Protein 9J7J (pdb70)

InterPro domains:
  IPR001611 Leucine-rich repeat [PF13516] (190-212)
  IPR001611 Leucine-rich repeat [PF13516] (214-236)
  IPR001611 Leucine-rich repeat [PF13516] (237-260)
  IPR001611 Leucine-rich repeat [PF13516] (262-284)
  IPR001611 Leucine-rich repeat [PF13516] (286-307)
  IPR001611 Leucine-rich repeat [PF13516] (404-426)
  IPR001611 Leucine-rich repeat [PF13516] (428-450)
  IPR001611 Leucine-rich repeat [PF13855] (336-393)
  IPR001611 Leucine-rich repeat [PS51450] (360-381)
  IPR006553 Leucine-rich repeat, cysteine-containing subtype [SM00367] (141-167)
  IPR006553 Leucine-rich repeat, cysteine-containing subtype [SM00367] (190-214)
  IPR006553 Leucine-rich repeat, cysteine-containing subtype [SM00367] (215-238)
  IPR006553 Leucine-rich repeat, cysteine-containing subtype [SM00367] (239-262)
  IPR006553 Leucine-rich repeat, cysteine-containing subtype [SM00367] (263-286)
  IPR006553 Leucine-rich repeat, cysteine-containing subtype [SM00367] (380-404)
  IPR006553 Leucine-rich repeat, cysteine-containing subtype [SM00367] (428-452)
  IPR032675 Leucine-rich repeat domain superfamily [G3DSA:3.80.10.10] (73-376)
  IPR032675 Leucine-rich repeat domain superfamily [G3DSA:3.80.10.10] (377-459)
  IPR052394 Leucine-rich repeat-containing protein [PTHR24114] (28-371)

Foldseek 3Di:
DEEEDADAPAADAADACVVPVQYAYYHYAYAYEQVSCLRPRLNYQEYACQRYAHPYELSNLQSCLPHLHQYEYQADHLYELSNLLSNLVRQNHQEYEHEPNQHELSSLLNVLPRARHQEYEHEQNQYEQNSLLSNLNRQHHQYYEHEPHQHELNSLLSVLPRARHQYYEYENNQYEQNSLLSNLPHQSHQEYEHENHLHDLNSLLSNLPRQRYAEYHHEHNQDALSSLLSNLNRQRYAYYEYHQHQPEQNSQQSVLARLRYAAYEHENNQYEAHDARDAVGRHAHYEHANHAYELVNLLSVLPHPRHAAYEHENYEYEQSSLLSNLPRLRHAHYEHHHYHY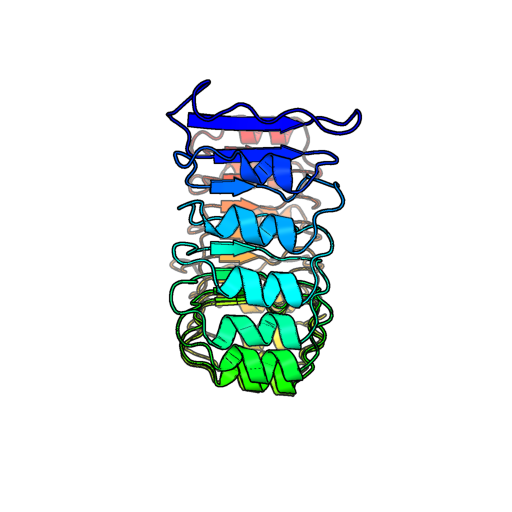DPNSVVSNVPRPSYNYYHD

Structure (mmCIF, N/CA/C/O backbone):
data_9J7J
#
_entry.id   9J7J
#
_cell.length_a   188.846
_cell.length_b   188.846
_cell.length_c   108.239
_cell.angle_alpha   90.00
_cell.angle_beta   90.00
_cell.angle_gamma   120.00
#
_symmetry.space_group_name_H-M   'P 65 2 2'
#
loop_
_atom_site.group_PDB
_atom_site.id
_atom_site.type_symbol
_atom_site.label_atom_id
_atom_site.label_alt_id
_atom_site.label_comp_id
_atom_site.label_asym_id
_atom_site.label_entity_id
_atom_site.label_seq_id
_atom_site.pdbx_PDB_ins_code
_atom_site.Cartn_x
_atom_site.Cartn_y
_atom_site.Cartn_z
_atom_site.occupancy
_atom_site.B_iso_or_equiv
_atom_site.auth_seq_id
_atom_site.auth_comp_id
_atom_site.auth_asym_id
_atom_site.auth_atom_id
_atom_site.pdbx_PDB_model_num
ATOM 1 N N . GLN A 1 1 ? 85.634 -0.597 -26.388 1.00 178.68 101 GLN A N 1
ATOM 2 C CA . GLN A 1 1 ? 84.892 -1.298 -25.346 1.00 177.27 101 GLN A CA 1
ATOM 3 C C . GLN A 1 1 ? 85.674 -2.449 -24.703 1.00 175.64 101 GLN A C 1
ATOM 4 O O . GLN A 1 1 ? 85.105 -3.189 -23.894 1.00 175.95 101 GLN A O 1
ATOM 10 N N . GLN A 1 2 ? 86.963 -2.587 -25.043 1.00 177.58 102 GLN A N 1
ATOM 11 C CA . GLN A 1 2 ? 87.767 -3.736 -24.622 1.00 173.48 102 GLN A CA 1
ATOM 12 C C . GLN A 1 2 ? 89.189 -3.650 -25.174 1.00 170.27 102 GLN A C 1
ATOM 13 O O . GLN A 1 2 ? 89.394 -3.323 -26.349 1.00 167.43 102 GLN A O 1
ATOM 19 N N . LEU A 1 3 ? 90.190 -3.939 -24.348 1.00 166.63 103 LEU A N 1
ATOM 20 C CA . LEU A 1 3 ? 91.555 -3.757 -24.805 1.00 164.23 103 LEU A CA 1
ATOM 21 C C . LEU A 1 3 ? 92.463 -4.857 -24.284 1.00 162.91 103 LEU A C 1
ATOM 22 O O . LEU A 1 3 ? 92.181 -5.519 -23.278 1.00 160.91 103 LEU A O 1
ATOM 27 N N . THR A 1 4 ? 93.570 -5.027 -25.001 1.00 163.09 104 THR A N 1
ATOM 28 C CA . THR A 1 4 ? 94.646 -5.925 -24.618 1.00 164.44 104 THR A CA 1
ATOM 29 C C . THR A 1 4 ? 95.957 -5.221 -24.955 1.00 162.19 104 THR A C 1
ATOM 30 O O . THR A 1 4 ? 96.273 -5.002 -26.133 1.00 161.54 104 THR A O 1
ATOM 34 N N . ILE A 1 5 ? 96.705 -4.853 -23.919 1.00 158.09 105 ILE A N 1
ATOM 35 C CA . ILE A 1 5 ? 98.032 -4.256 -24.040 1.00 161.30 105 ILE A CA 1
ATOM 36 C C . ILE A 1 5 ? 99.059 -5.278 -23.569 1.00 164.25 105 ILE A C 1
ATOM 37 O O . ILE A 1 5 ? 98.849 -5.945 -22.550 1.00 161.91 105 ILE A O 1
ATOM 42 N N . THR A 1 6 ? 100.176 -5.394 -24.300 1.00 167.46 106 THR A N 1
ATOM 43 C CA . THR A 1 6 ? 101.143 -6.485 -24.116 1.00 167.11 106 THR A CA 1
ATOM 44 C C . THR A 1 6 ? 102.584 -5.969 -24.235 1.00 167.82 106 THR A C 1
ATOM 45 O O . THR A 1 6 ? 103.384 -6.435 -25.040 1.00 168.10 106 THR A O 1
ATOM 49 N N . ASN A 1 7 ? 102.946 -4.994 -23.405 1.00 174.68 107 ASN A N 1
ATOM 50 C CA . ASN A 1 7 ? 104.277 -4.392 -23.471 1.00 179.03 107 ASN A CA 1
ATOM 51 C C . ASN A 1 7 ? 105.297 -5.271 -22.752 1.00 178.59 107 ASN A C 1
ATOM 52 O O . ASN A 1 7 ? 105.049 -5.726 -21.630 1.00 171.74 107 ASN A O 1
ATOM 57 N N . ARG A 1 8 ? 106.436 -5.528 -23.411 1.00 182.32 108 ARG A N 1
ATOM 58 C CA . ARG A 1 8 ? 107.520 -6.328 -22.842 1.00 181.70 108 ARG A CA 1
ATOM 59 C C . ARG A 1 8 ? 108.830 -5.565 -22.690 1.00 182.99 108 ARG A C 1
ATOM 60 O O . ARG A 1 8 ? 109.792 -6.121 -22.146 1.00 181.97 108 ARG A O 1
ATOM 68 N N . LYS A 1 9 ? 108.902 -4.318 -23.155 1.00 183.82 109 LYS A N 1
ATOM 69 C CA . LYS A 1 9 ? 110.124 -3.518 -23.075 1.00 182.68 109 LYS A CA 1
ATOM 70 C C . LYS A 1 9 ? 109.980 -2.517 -21.926 1.00 183.00 109 LYS A C 1
ATOM 7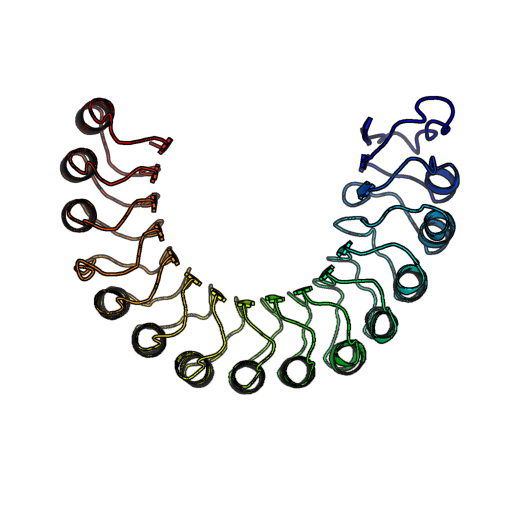1 O O . LYS A 1 9 ? 109.679 -1.339 -22.124 1.00 183.61 109 LYS A O 1
ATOM 77 N N . GLY A 1 10 ? 110.204 -3.001 -20.702 1.00 179.80 110 GLY A N 1
ATOM 78 C CA . GLY A 1 10 ? 110.162 -2.141 -19.529 1.00 178.79 110 GLY A CA 1
ATOM 79 C C . GLY A 1 10 ? 108.790 -1.955 -18.903 1.00 178.68 110 GLY A C 1
ATOM 80 O O . GLY A 1 10 ? 108.371 -2.772 -18.078 1.00 173.83 110 GLY A O 1
ATOM 81 N N . SER A 1 11 ? 108.093 -0.872 -19.262 1.00 180.94 111 SER A N 1
ATOM 82 C CA . SER A 1 11 ? 106.709 -0.652 -18.845 1.00 176.14 111 SER A CA 1
ATOM 83 C C . SER A 1 11 ? 106.039 0.429 -19.688 1.00 176.28 111 SER A C 1
ATOM 84 O O . SER A 1 11 ? 106.462 1.591 -19.671 1.00 178.71 111 SER A O 1
ATOM 87 N N . GLY A 1 12 ? 104.974 0.064 -20.397 1.00 174.29 112 GLY A N 1
ATOM 88 C CA . GLY A 1 12 ? 104.313 0.979 -21.310 1.00 175.08 112 GLY A CA 1
ATOM 89 C C . GLY A 1 12 ? 103.301 1.871 -20.619 1.00 173.51 112 GLY A C 1
ATOM 90 O O . GLY A 1 12 ? 102.448 1.394 -19.867 1.00 170.73 112 GLY A O 1
ATOM 91 N N . GLY A 1 13 ? 103.386 3.170 -20.902 1.00 178.75 113 GLY A N 1
ATOM 92 C CA . GLY A 1 13 ? 102.462 4.142 -20.354 1.00 178.22 113 GLY A CA 1
ATOM 93 C C . GLY A 1 13 ? 101.027 3.780 -20.652 1.00 179.10 113 GLY A C 1
ATOM 94 O O . GLY A 1 13 ? 100.655 3.563 -21.809 1.00 177.38 113 GLY A O 1
ATOM 95 N N . ILE A 1 14 ? 100.217 3.698 -19.610 1.00 182.77 114 ILE A N 1
ATOM 96 C CA . ILE A 1 14 ? 98.806 3.334 -19.781 1.00 185.38 114 ILE A CA 1
ATOM 97 C C . ILE A 1 14 ? 98.087 4.451 -20.532 1.00 187.80 114 ILE A C 1
ATOM 98 O O . ILE A 1 14 ? 98.439 5.631 -20.362 1.00 184.65 114 ILE A O 1
ATOM 103 N N . PRO A 1 15 ? 97.130 4.139 -21.407 1.00 189.38 115 PRO A N 1
ATOM 104 C CA . PRO A 1 15 ? 96.325 5.202 -22.031 1.00 191.72 115 PRO A CA 1
ATOM 105 C C . PRO A 1 15 ? 95.346 5.818 -21.039 1.00 194.70 115 PRO A C 1
ATOM 106 O O . PRO A 1 15 ? 94.533 5.118 -20.430 1.00 193.49 115 PRO A O 1
ATOM 110 N N . SER A 1 16 ? 95.416 7.147 -20.898 1.00 194.57 116 SER A N 1
ATOM 111 C CA . SER A 1 16 ? 94.516 7.867 -20.010 1.00 193.18 116 SER A CA 1
ATOM 112 C C . SER A 1 16 ? 93.061 7.628 -20.415 1.00 197.73 116 SER A C 1
ATOM 113 O O . SER A 1 16 ? 92.777 7.243 -21.552 1.00 199.11 116 SER A O 1
ATOM 116 N N . PRO A 1 17 ? 92.119 7.832 -19.489 1.00 193.63 117 PRO A N 1
ATOM 117 C CA . PRO A 1 17 ? 90.695 7.665 -19.839 1.00 192.31 117 PRO A CA 1
ATOM 118 C C . PRO A 1 17 ? 90.259 8.551 -20.987 1.00 197.36 117 PRO A C 1
ATOM 119 O O . PRO A 1 17 ? 89.192 8.315 -21.569 1.00 197.09 117 PRO A O 1
ATOM 123 N N . ASP A 1 18 ? 91.060 9.570 -21.319 1.00 204.15 118 ASP A N 1
ATOM 124 C CA . ASP A 1 18 ? 90.764 10.464 -22.433 1.00 210.46 118 ASP A CA 1
ATOM 125 C C . ASP A 1 18 ? 90.835 9.735 -23.769 1.00 210.33 118 ASP A C 1
ATOM 126 O O . ASP A 1 18 ? 90.090 10.069 -24.698 1.00 210.06 118 ASP A O 1
ATOM 131 N N . ASP A 1 19 ? 91.731 8.751 -23.886 1.00 209.05 119 ASP A N 1
ATOM 132 C CA . ASP A 1 19 ? 91.901 8.039 -25.150 1.00 209.94 119 ASP A CA 1
ATOM 133 C C . ASP A 1 19 ? 90.621 7.311 -25.544 1.00 205.03 119 ASP A C 1
ATOM 134 O O . ASP A 1 19 ? 90.130 7.453 -26.670 1.00 204.18 119 ASP A O 1
ATOM 139 N N . TYR A 1 20 ? 90.065 6.529 -24.628 1.00 202.69 120 TYR A N 1
ATOM 140 C CA . TYR A 1 20 ? 88.773 5.901 -24.856 1.00 199.32 120 TYR A CA 1
ATOM 141 C C . TYR A 1 20 ? 88.020 5.852 -23.533 1.00 198.80 120 TYR A C 1
ATOM 142 O O . TYR A 1 20 ? 88.451 5.174 -22.588 1.00 195.20 120 TYR A O 1
ATOM 151 N N . PRO A 1 21 ? 86.916 6.581 -23.416 1.00 197.34 121 PRO A N 1
ATOM 152 C CA . PRO A 1 21 ? 86.075 6.492 -22.216 1.00 195.15 121 PRO A CA 1
ATOM 153 C C . PRO A 1 21 ? 85.036 5.383 -22.263 1.00 193.24 121 PRO A C 1
ATOM 154 O O . PRO A 1 21 ? 84.261 5.254 -21.312 1.00 192.38 121 PRO A O 1
ATOM 158 N N . ALA A 1 22 ? 84.996 4.601 -23.341 1.00 191.74 122 ALA A N 1
ATOM 159 C CA . ALA A 1 22 ? 84.065 3.483 -23.496 1.00 189.48 122 ALA A CA 1
ATOM 160 C C . ALA A 1 22 ? 84.865 2.182 -23.441 1.00 187.22 122 ALA A C 1
ATOM 161 O O . ALA A 1 22 ? 85.407 1.732 -24.456 1.00 186.51 122 ALA A O 1
ATOM 163 N N . LEU A 1 23 ? 84.934 1.580 -22.253 1.00 183.60 123 LEU A N 1
ATOM 164 C CA . LEU A 1 23 ? 85.730 0.383 -22.020 1.00 178.44 123 LEU A CA 1
ATOM 165 C C . LEU A 1 23 ?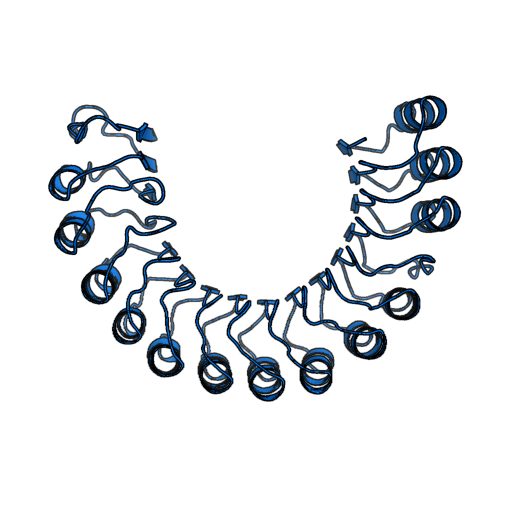 85.022 -0.530 -21.034 1.00 180.08 123 LEU A C 1
ATOM 166 O O . LEU A 1 23 ? 84.605 -0.089 -19.960 1.00 181.85 123 LEU A O 1
ATOM 171 N N . ARG A 1 24 ? 84.921 -1.810 -21.393 1.00 179.17 124 ARG A N 1
ATOM 172 C CA . ARG A 1 24 ? 84.463 -2.848 -20.478 1.00 174.12 124 ARG A CA 1
ATOM 173 C C . ARG A 1 24 ? 85.579 -3.778 -20.007 1.00 174.68 124 ARG A C 1
ATOM 174 O O . ARG A 1 24 ? 85.583 -4.160 -18.836 1.00 175.79 124 ARG A O 1
ATOM 182 N N . LYS A 1 25 ? 86.532 -4.144 -20.873 1.00 173.88 125 LYS A N 1
ATOM 183 C CA . LYS A 1 25 ? 87.586 -5.092 -20.525 1.00 169.34 125 LYS A CA 1
ATOM 184 C C . LYS A 1 25 ? 88.954 -4.494 -20.819 1.00 164.44 125 LYS A C 1
ATOM 185 O O . LYS A 1 25 ? 89.157 -3.870 -21.863 1.00 164.58 125 LYS A O 1
ATOM 191 N N . LEU A 1 26 ? 89.895 -4.693 -19.899 1.00 161.33 126 LEU A N 1
ATOM 192 C CA . LEU A 1 26 ? 91.301 -4.414 -20.165 1.00 162.63 126 LEU A CA 1
ATOM 193 C C . LEU A 1 26 ? 92.133 -5.640 -19.831 1.00 164.25 126 LEU A C 1
ATOM 194 O O . LEU A 1 26 ? 92.116 -6.111 -18.689 1.00 161.56 126 LEU A O 1
ATOM 199 N N . THR A 1 27 ? 92.876 -6.136 -20.815 1.00 163.33 127 THR A N 1
ATOM 200 C CA . THR A 1 27 ? 93.836 -7.206 -20.606 1.00 158.97 127 THR A CA 1
ATOM 201 C C . THR A 1 27 ? 95.240 -6.617 -20.630 1.00 157.63 127 THR A C 1
ATOM 202 O O . THR A 1 27 ? 95.587 -5.865 -21.548 1.00 158.35 127 THR A O 1
ATOM 206 N N . LEU A 1 28 ? 96.041 -6.950 -19.624 1.00 151.68 128 LEU A N 1
ATOM 207 C CA . LEU A 1 28 ? 97.398 -6.438 -19.527 1.00 153.38 128 LEU A CA 1
ATOM 208 C C . LEU A 1 28 ? 98.400 -7.579 -19.414 1.00 157.57 128 LEU A C 1
ATOM 209 O O . LEU A 1 28 ? 98.217 -8.499 -18.606 1.00 152.75 128 LEU A O 1
ATOM 214 N N . VAL A 1 29 ? 99.468 -7.493 -20.216 1.00 161.29 129 VAL A N 1
ATOM 215 C CA . VAL A 1 29 ? 100.443 -8.562 -20.411 1.00 157.69 129 VAL A CA 1
ATOM 216 C C . VAL A 1 29 ? 101.847 -7.973 -20.402 1.00 157.24 129 VAL A C 1
ATOM 217 O O . VAL A 1 29 ? 102.087 -6.909 -20.980 1.00 159.34 129 VAL A O 1
ATOM 221 N N . GLY A 1 30 ? 102.787 -8.688 -19.790 1.00 155.08 130 GLY A N 1
ATOM 222 C CA . GLY A 1 30 ? 104.154 -8.229 -19.711 1.00 160.14 130 GLY A CA 1
ATOM 223 C C . GLY A 1 30 ? 104.423 -7.523 -18.399 1.00 164.95 130 GLY A C 1
ATOM 224 O O . GLY A 1 30 ? 103.537 -7.410 -17.548 1.00 165.90 130 GLY A O 1
ATOM 225 N N . PRO A 1 31 ? 105.652 -7.036 -18.200 1.00 167.44 131 PRO A N 1
ATOM 226 C CA . PRO A 1 31 ? 106.009 -6.423 -16.909 1.00 167.56 131 PRO A CA 1
ATOM 227 C C . PRO A 1 31 ? 105.489 -4.994 -16.795 1.00 166.28 131 PRO A C 1
ATOM 228 O O . PRO A 1 31 ? 105.632 -4.196 -17.724 1.00 166.23 131 PRO A O 1
ATOM 232 N N . PHE A 1 32 ? 104.885 -4.674 -15.647 1.00 161.54 132 PHE A N 1
ATOM 233 C CA . PHE A 1 32 ? 104.307 -3.357 -15.415 1.00 163.35 132 PHE A CA 1
ATOM 234 C C . PHE A 1 32 ? 104.474 -2.966 -13.943 1.00 162.48 132 PHE A C 1
ATOM 235 O O . PHE A 1 32 ? 104.870 -3.779 -13.098 1.00 158.46 132 PHE A O 1
ATOM 243 N N . THR A 1 33 ? 104.180 -1.692 -13.652 1.00 162.02 133 THR A N 1
ATOM 244 C CA . THR A 1 33 ? 104.303 -1.071 -12.335 1.00 160.36 133 THR A CA 1
ATOM 245 C C . THR A 1 33 ? 102.935 -0.620 -11.819 1.00 160.80 133 THR A C 1
ATOM 246 O O . THR A 1 33 ? 101.949 -0.556 -12.556 1.00 159.65 133 THR A O 1
ATOM 250 N N . ASP A 1 34 ? 102.894 -0.257 -10.533 1.00 158.61 134 ASP A N 1
ATOM 251 C CA . ASP A 1 34 ? 101.608 -0.043 -9.873 1.00 153.80 134 ASP A CA 1
ATOM 252 C C . ASP A 1 34 ? 100.950 1.264 -10.317 1.00 158.74 134 ASP A C 1
ATOM 253 O O . ASP A 1 34 ? 99.724 1.323 -10.495 1.00 161.77 134 ASP A O 1
ATOM 258 N N . ALA A 1 35 ? 101.734 2.325 -10.513 1.00 162.74 135 ALA A N 1
ATOM 259 C CA . ALA A 1 35 ? 101.143 3.577 -10.986 1.00 166.86 135 ALA A CA 1
ATOM 260 C C . ALA A 1 35 ? 100.442 3.400 -12.334 1.00 168.75 135 ALA A C 1
ATOM 261 O O . ALA A 1 35 ? 99.457 4.106 -12.630 1.00 172.45 135 ALA A O 1
ATOM 263 N N . ASP A 1 36 ? 100.921 2.453 -13.152 1.00 165.97 136 ASP A N 1
ATOM 264 C CA . ASP A 1 36 ? 100.310 2.200 -14.455 1.00 169.36 136 ASP A CA 1
ATOM 265 C C . ASP A 1 36 ? 98.807 1.990 -14.326 1.00 170.49 136 ASP A C 1
ATOM 266 O O . ASP A 1 36 ? 98.013 2.593 -15.059 1.00 174.18 136 ASP A O 1
ATOM 271 N N . LEU A 1 37 ? 98.399 1.131 -13.391 1.00 166.51 137 LEU A N 1
ATOM 272 C CA . LEU A 1 37 ? 96.983 0.905 -13.139 1.00 164.54 137 LEU A CA 1
ATOM 273 C C . LEU A 1 37 ? 96.384 1.978 -12.244 1.00 166.31 137 LEU A C 1
ATOM 274 O O . LEU A 1 37 ? 95.155 2.091 -12.174 1.00 165.30 137 LEU A O 1
ATOM 279 N N . GLN A 1 38 ? 97.214 2.764 -11.551 1.00 169.04 138 GLN A N 1
ATOM 280 C CA . GLN A 1 38 ? 96.667 3.967 -10.929 1.00 169.02 138 GLN A CA 1
ATOM 281 C C . GLN A 1 38 ? 95.956 4.839 -11.961 1.00 170.00 138 GLN A C 1
ATOM 282 O O . GLN A 1 38 ? 94.881 5.385 -11.687 1.00 173.32 138 GLN A O 1
ATOM 288 N N . ARG A 1 39 ? 96.526 4.972 -13.162 1.00 168.41 139 ARG A N 1
ATOM 289 C CA . ARG A 1 39 ? 95.862 5.818 -14.160 1.00 171.89 139 ARG A CA 1
ATOM 290 C C . ARG A 1 39 ? 94.684 5.123 -14.873 1.00 170.00 139 ARG A C 1
ATOM 291 O O . ARG A 1 39 ? 94.367 5.491 -16.015 1.00 171.62 139 ARG A O 1
ATOM 299 N N . LEU A 1 40 ? 94.018 4.164 -14.247 1.00 164.42 140 LEU A N 1
ATOM 300 C CA . LEU A 1 40 ? 93.055 3.343 -14.978 1.00 163.81 140 LEU A CA 1
ATOM 301 C C . LEU A 1 40 ? 91.763 4.115 -15.226 1.00 166.14 140 LEU A C 1
ATOM 302 O O . LEU A 1 40 ? 91.252 4.763 -14.305 1.00 164.49 140 LEU A O 1
ATOM 307 N N . PRO A 1 41 ? 91.193 4.047 -16.431 1.00 168.01 141 PRO A N 1
ATOM 308 C CA . PRO A 1 41 ? 89.909 4.706 -16.672 1.00 170.47 141 PRO A CA 1
ATOM 309 C C . PRO A 1 41 ? 88.822 4.079 -15.823 1.00 170.46 141 PRO A C 1
ATOM 310 O O . PRO A 1 41 ? 88.681 2.850 -15.782 1.00 171.38 141 PRO A O 1
ATOM 314 N N . PRO A 1 42 ? 88.051 4.901 -15.107 1.00 171.90 142 PRO A N 1
ATOM 315 C CA . PRO A 1 42 ? 86.897 4.369 -14.366 1.00 169.78 142 PRO A CA 1
ATOM 316 C C . PRO A 1 42 ? 85.851 3.734 -15.268 1.00 170.42 142 PRO A C 1
ATOM 317 O O . PRO A 1 42 ? 84.965 3.033 -14.763 1.00 168.09 142 PRO A O 1
ATOM 321 N N . SER A 1 43 ? 85.923 3.965 -16.581 1.00 172.82 143 SER A N 1
ATOM 322 C CA . SER A 1 43 ? 85.052 3.263 -17.515 1.00 173.60 143 SER A CA 1
ATOM 323 C C . SER A 1 43 ? 85.159 1.751 -17.361 1.00 171.78 143 SER A C 1
ATOM 324 O O . SER A 1 43 ? 84.157 1.044 -17.507 1.00 168.78 143 SER A O 1
ATOM 327 N N . LEU A 1 44 ? 86.358 1.250 -17.053 1.00 174.42 144 LEU A N 1
ATOM 328 C CA . LEU A 1 44 ? 86.623 -0.183 -16.976 1.00 169.99 144 LEU A CA 1
ATOM 329 C C . LEU A 1 44 ? 85.727 -0.893 -15.973 1.00 169.77 144 LEU A C 1
ATOM 330 O O . LEU A 1 44 ? 85.684 -0.538 -14.790 1.00 164.70 144 LEU A O 1
ATOM 335 N N . ARG A 1 45 ? 85.067 -1.952 -16.448 1.00 172.12 145 ARG A N 1
ATOM 336 C CA . ARG A 1 45 ? 84.281 -2.849 -15.614 1.00 167.20 145 ARG A CA 1
ATOM 337 C C . ARG A 1 45 ? 84.924 -4.227 -15.436 1.00 165.89 145 ARG A C 1
ATOM 338 O O . ARG A 1 45 ? 84.433 -5.015 -14.620 1.00 161.19 145 ARG A O 1
ATOM 346 N N . GLU A 1 46 ? 86.015 -4.528 -16.152 1.00 169.12 146 GLU A N 1
ATOM 347 C CA . GLU A 1 46 ? 86.776 -5.764 -15.989 1.00 162.33 146 GLU A CA 1
ATOM 348 C C . GLU A 1 46 ? 88.267 -5.459 -16.111 1.00 159.31 146 GLU A C 1
ATOM 349 O O . GLU A 1 46 ? 88.668 -4.457 -16.711 1.00 160.91 146 GLU A O 1
ATOM 355 N N . LEU A 1 47 ? 89.094 -6.350 -15.560 1.00 156.03 147 LEU A N 1
ATOM 356 C CA . LEU A 1 47 ? 90.542 -6.135 -15.577 1.00 156.59 147 LEU A CA 1
ATOM 357 C C . LEU A 1 47 ? 91.287 -7.464 -15.485 1.00 158.42 147 LEU A C 1
ATOM 358 O O . LEU A 1 47 ? 91.272 -8.098 -14.425 1.00 155.16 147 LEU A O 1
ATOM 363 N N . ASP A 1 48 ? 91.979 -7.860 -16.572 1.00 159.45 148 ASP A N 1
ATOM 364 C CA . ASP A 1 48 ? 92.778 -9.091 -16.611 1.00 155.50 148 ASP A CA 1
ATOM 365 C C . ASP A 1 48 ? 94.250 -8.745 -16.432 1.00 150.77 148 ASP A C 1
ATOM 366 O O . ASP A 1 48 ? 94.892 -8.220 -17.348 1.00 154.85 148 ASP A O 1
ATOM 371 N N . LEU A 1 49 ? 94.788 -9.080 -15.265 1.00 141.01 149 LEU A N 1
ATOM 372 C CA . LEU A 1 49 ? 96.205 -8.938 -14.980 1.00 145.13 149 LEU A CA 1
ATOM 373 C C . LEU A 1 49 ? 96.872 -10.294 -14.798 1.00 147.51 149 LEU A C 1
ATOM 374 O O . LEU A 1 49 ? 97.917 -10.395 -14.145 1.00 145.52 149 LEU A O 1
ATOM 379 N N . SER A 1 50 ? 96.259 -11.343 -15.349 1.00 149.21 150 SER A N 1
ATOM 380 C CA . SER A 1 50 ? 96.849 -12.676 -15.324 1.00 147.22 150 SER A CA 1
ATOM 381 C C . SER A 1 50 ? 98.195 -12.677 -16.018 1.00 149.36 150 SER A C 1
ATOM 382 O O . SER A 1 50 ? 99.223 -13.052 -15.437 1.00 147.51 150 SER A O 1
ATOM 385 N N . LEU A 1 51 ? 98.194 -12.245 -17.274 1.00 149.03 151 LEU A N 1
ATOM 386 C CA . LEU A 1 51 ? 99.342 -12.341 -18.152 1.00 151.12 151 LEU A CA 1
ATOM 387 C C . LEU A 1 51 ? 100.408 -11.299 -17.856 1.00 154.44 151 LEU A C 1
ATOM 388 O O . LEU A 1 51 ? 101.512 -11.400 -18.403 1.00 159.54 151 LEU A O 1
ATOM 393 N N . CYS A 1 52 ? 100.122 -10.312 -17.012 1.00 154.22 152 CYS A N 1
ATOM 394 C CA . CYS A 1 52 ? 101.174 -9.396 -16.598 1.00 156.68 152 CYS A CA 1
ATOM 395 C C . CYS A 1 52 ? 102.169 -10.100 -15.682 1.00 157.68 152 CYS A C 1
ATOM 396 O O . CYS A 1 52 ? 101.797 -10.935 -14.851 1.00 153.56 152 CYS A O 1
ATOM 399 N N . GLU A 1 53 ? 103.444 -9.738 -15.832 1.00 160.11 153 GLU A N 1
ATOM 400 C CA . GLU A 1 53 ? 104.539 -10.334 -15.086 1.00 160.04 153 GLU A CA 1
ATOM 401 C C . GLU A 1 53 ? 105.305 -9.315 -14.257 1.00 161.80 153 GLU A C 1
ATOM 402 O O . GLU A 1 53 ? 106.278 -9.685 -13.587 1.00 162.31 153 GLU A O 1
ATOM 408 N N . GLY A 1 54 ? 104.893 -8.042 -14.280 1.00 162.70 154 GLY A N 1
ATOM 409 C CA . GLY A 1 54 ? 105.593 -7.006 -13.575 1.00 160.51 154 GLY A CA 1
ATOM 410 C C . GLY A 1 54 ? 105.630 -7.263 -12.091 1.00 163.57 154 GLY A C 1
ATOM 411 O O . GLY A 1 54 ? 104.959 -8.166 -11.575 1.00 167.42 154 GLY A O 1
ATOM 412 N N . PRO A 1 55 ? 106.426 -6.474 -11.383 1.00 163.42 155 PRO A N 1
ATOM 413 C CA . PRO A 1 55 ? 106.543 -6.658 -9.920 1.00 161.31 155 PRO A CA 1
ATOM 414 C C . PRO A 1 55 ? 105.464 -5.884 -9.168 1.00 157.44 155 PRO A C 1
ATOM 415 O O . PRO A 1 55 ? 105.723 -4.909 -8.452 1.00 159.32 155 PRO A O 1
ATOM 419 N N . ILE A 1 56 ? 104.212 -6.319 -9.339 1.00 153.60 156 ILE A N 1
ATOM 420 C CA . ILE A 1 56 ? 103.088 -5.632 -8.720 1.00 148.42 156 ILE A CA 1
ATOM 421 C C . ILE A 1 56 ? 103.044 -5.970 -7.239 1.00 149.27 156 ILE A C 1
ATOM 422 O O . ILE A 1 56 ? 103.100 -7.145 -6.850 1.00 142.12 156 ILE A O 1
ATOM 427 N N . THR A 1 57 ? 102.971 -4.931 -6.408 1.00 152.38 157 THR A N 1
ATOM 428 C CA . THR A 1 57 ? 102.918 -5.031 -4.964 1.00 146.75 157 THR A CA 1
ATOM 429 C C . THR A 1 57 ? 101.564 -4.536 -4.478 1.00 142.49 157 THR A C 1
ATOM 430 O O . THR A 1 57 ? 100.690 -4.156 -5.269 1.00 137.24 157 THR A O 1
ATOM 434 N N . ALA A 1 58 ? 101.407 -4.517 -3.156 1.00 145.01 158 ALA A N 1
ATOM 435 C CA . ALA A 1 58 ? 100.149 -4.099 -2.556 1.00 144.58 158 ALA A CA 1
ATOM 436 C C . ALA A 1 58 ? 99.697 -2.737 -3.067 1.00 144.51 158 ALA A C 1
ATOM 437 O O . ALA A 1 58 ? 98.492 -2.460 -3.119 1.00 141.59 158 ALA A O 1
ATOM 439 N N . VAL A 1 59 ? 100.645 -1.883 -3.461 1.00 147.46 159 VAL A N 1
ATOM 440 C CA . VAL A 1 59 ? 100.303 -0.543 -3.932 1.00 146.44 159 VAL A CA 1
ATOM 441 C C . VAL A 1 59 ? 99.439 -0.617 -5.185 1.00 147.13 159 VAL A C 1
ATOM 442 O O . VAL A 1 59 ? 98.531 0.205 -5.384 1.00 147.81 159 VAL A O 1
ATOM 446 N N . GLY A 1 60 ? 99.705 -1.595 -6.051 1.00 146.44 160 GLY A N 1
ATOM 447 C CA . GLY A 1 60 ? 98.885 -1.769 -7.231 1.00 147.70 160 GLY A CA 1
ATOM 448 C C . GLY A 1 60 ? 97.431 -2.024 -6.878 1.00 148.15 160 GLY A C 1
ATOM 449 O O . GLY A 1 60 ? 96.528 -1.274 -7.265 1.00 147.60 160 GLY A O 1
ATOM 450 N N . ILE A 1 61 ? 97.208 -3.105 -6.136 1.00 145.97 161 ILE A N 1
ATOM 451 C CA . ILE A 1 61 ? 95.877 -3.422 -5.624 1.00 146.40 161 ILE A CA 1
ATOM 452 C C . ILE A 1 61 ? 95.211 -2.177 -5.046 1.00 149.09 161 ILE A C 1
ATOM 453 O O . ILE A 1 61 ? 94.025 -1.894 -5.299 1.00 147.99 161 ILE A O 1
ATOM 458 N N . ALA A 1 62 ? 95.967 -1.435 -4.229 1.00 149.82 162 ALA A N 1
ATOM 459 C CA . ALA A 1 62 ? 95.455 -0.232 -3.586 1.00 148.72 162 ALA A CA 1
ATOM 460 C C . ALA A 1 62 ? 94.863 0.730 -4.610 1.00 153.28 162 ALA A C 1
ATOM 461 O O . ALA A 1 62 ? 93.697 1.137 -4.507 1.00 146.38 162 ALA A O 1
ATOM 463 N N . HIS A 1 63 ? 95.664 1.100 -5.617 1.00 154.19 163 HIS A N 1
ATOM 464 C CA . HIS A 1 63 ? 95.155 1.998 -6.653 1.00 154.20 163 HIS A CA 1
ATOM 465 C C . HIS A 1 63 ? 93.942 1.399 -7.358 1.00 152.54 163 HIS A C 1
ATOM 466 O O . HIS A 1 63 ? 93.032 2.132 -7.763 1.00 152.04 163 HIS A O 1
ATOM 473 N N . LEU A 1 64 ? 93.907 0.071 -7.499 1.00 152.63 164 LEU A N 1
ATOM 474 C CA . LEU A 1 64 ? 92.792 -0.566 -8.201 1.00 154.97 164 LEU A CA 1
ATOM 475 C C . LEU A 1 64 ? 91.476 -0.391 -7.464 1.00 147.32 164 LEU A C 1
ATOM 476 O O . LEU A 1 64 ? 90.413 -0.335 -8.100 1.00 142.55 164 LEU A O 1
ATOM 481 N N . LEU A 1 65 ? 91.530 -0.340 -6.133 1.00 148.49 165 LEU A N 1
ATOM 482 C CA . LEU A 1 65 ? 90.310 -0.188 -5.340 1.00 144.95 165 LEU A CA 1
ATOM 483 C C . LEU A 1 65 ? 89.390 0.882 -5.920 1.00 142.70 165 LEU A C 1
ATOM 484 O O . LEU A 1 65 ? 88.166 0.718 -5.935 1.00 139.31 165 LEU A O 1
ATOM 489 N N . ALA A 1 66 ? 89.980 1.964 -6.431 1.00 143.86 166 ALA A N 1
ATOM 490 C CA . ALA A 1 66 ? 89.186 3.049 -6.993 1.00 139.76 166 ALA A CA 1
ATOM 491 C C . ALA A 1 66 ? 88.261 2.551 -8.094 1.00 143.27 166 ALA A C 1
ATOM 492 O O . ALA A 1 66 ? 87.120 3.012 -8.207 1.00 141.21 166 ALA A O 1
ATOM 494 N N . LEU A 1 67 ? 88.719 1.590 -8.895 1.00 146.22 167 LEU A N 1
ATOM 495 C CA . LEU A 1 67 ? 87.992 1.242 -10.106 1.00 145.55 167 LEU A CA 1
ATOM 496 C C . LEU A 1 67 ? 86.701 0.499 -9.764 1.00 141.83 167 LEU A C 1
ATOM 497 O O . LEU A 1 67 ? 86.680 -0.326 -8.845 1.00 135.86 167 LEU A O 1
ATOM 502 N N . PRO A 1 68 ? 85.606 0.784 -10.483 1.00 143.55 168 PRO A N 1
ATOM 503 C CA . PRO A 1 68 ? 84.318 0.134 -10.205 1.00 142.91 168 PRO A CA 1
ATOM 504 C C . PRO A 1 68 ? 84.138 -1.209 -10.900 1.00 148.65 168 PRO A C 1
ATOM 505 O O . PRO A 1 68 ? 83.016 -1.714 -11.020 1.00 145.03 168 PRO A O 1
ATOM 509 N N . LEU A 1 69 ? 85.237 -1.794 -11.363 1.00 153.64 169 LEU A N 1
ATOM 510 C CA . LEU A 1 69 ? 85.177 -3.081 -12.033 1.00 150.97 169 LEU A CA 1
ATOM 511 C C . LEU A 1 69 ? 84.807 -4.179 -11.045 1.00 148.60 169 LEU A C 1
ATOM 512 O O . LEU A 1 69 ? 85.109 -4.105 -9.850 1.00 145.07 169 LEU A O 1
ATOM 517 N N . ASP A 1 70 ? 84.144 -5.212 -11.562 1.00 151.43 170 ASP A N 1
ATOM 518 C CA . ASP A 1 70 ? 83.739 -6.370 -10.771 1.00 149.27 170 ASP A CA 1
ATOM 519 C C . ASP A 1 70 ? 84.428 -7.659 -11.231 1.00 150.67 170 ASP A C 1
ATOM 520 O O . ASP A 1 70 ? 83.868 -8.748 -11.093 1.00 145.37 170 ASP A O 1
ATOM 525 N N . ARG A 1 71 ? 85.641 -7.551 -11.776 1.00 154.01 171 ARG A N 1
ATOM 526 C CA . ARG A 1 71 ? 86.415 -8.696 -12.242 1.00 147.55 171 ARG A CA 1
ATOM 527 C C . ARG A 1 71 ? 87.894 -8.384 -12.055 1.00 147.27 171 ARG A C 1
ATOM 528 O O . ARG A 1 71 ? 88.326 -7.238 -12.201 1.00 150.98 171 ARG A O 1
ATOM 536 N N . LEU A 1 72 ? 88.671 -9.409 -11.728 1.00 144.47 172 LEU A N 1
ATOM 537 C CA . LEU A 1 72 ? 90.069 -9.222 -11.357 1.00 146.98 172 LEU A CA 1
ATOM 538 C C . LEU A 1 72 ? 90.968 -10.175 -12.153 1.00 152.40 172 LEU A C 1
ATOM 539 O O . LEU A 1 72 ? 90.503 -10.958 -12.994 1.00 148.54 172 LEU A O 1
ATOM 544 N N . ASP A 1 73 ? 92.280 -10.089 -11.882 1.00 151.60 173 ASP A N 1
ATOM 545 C CA . ASP A 1 73 ? 93.294 -10.854 -12.599 1.00 144.94 173 ASP A CA 1
ATOM 546 C C . ASP A 1 73 ? 92.980 -12.334 -12.515 1.00 145.44 173 ASP A C 1
ATOM 547 O O . ASP A 1 73 ? 92.293 -12.772 -11.586 1.00 144.44 173 ASP A O 1
ATOM 552 N N . VAL A 1 74 ? 93.495 -13.116 -13.459 1.00 148.75 174 VAL A N 1
ATOM 553 C CA . VAL A 1 74 ? 93.258 -14.553 -13.449 1.00 145.72 174 VAL A CA 1
ATOM 554 C C . VAL A 1 74 ? 94.411 -15.324 -12.802 1.00 144.43 174 VAL A C 1
ATOM 555 O O . VAL A 1 74 ? 94.224 -16.499 -12.440 1.00 146.54 174 VAL A O 1
ATOM 559 N N . SER A 1 75 ? 95.573 -14.692 -12.585 1.00 141.00 175 SER A N 1
ATOM 560 C CA . SER A 1 75 ? 96.698 -15.356 -11.933 1.00 139.62 175 SER A CA 1
ATOM 561 C C . SER A 1 75 ? 97.329 -14.611 -10.777 1.00 139.09 175 SER A C 1
ATOM 562 O O . SER A 1 75 ? 98.240 -15.169 -10.154 1.00 133.81 175 SER A O 1
ATOM 565 N N . GLY A 1 76 ? 96.934 -13.372 -10.503 1.00 141.14 176 GLY A N 1
ATOM 566 C CA . GLY A 1 76 ? 97.788 -12.576 -9.649 1.00 141.27 176 GLY A CA 1
ATOM 567 C C . GLY A 1 76 ? 99.221 -12.556 -10.161 1.00 144.75 176 GLY A C 1
ATOM 568 O O . GLY A 1 76 ? 99.541 -12.989 -11.274 1.00 147.72 176 GLY A O 1
ATOM 569 N N . CYS A 1 77 ? 100.093 -12.048 -9.303 1.00 137.72 177 CYS A N 1
ATOM 570 C CA . CYS A 1 77 ? 101.465 -11.744 -9.655 1.00 140.35 177 CYS A CA 1
ATOM 571 C C . CYS A 1 77 ? 102.309 -11.874 -8.386 1.00 138.79 177 CYS A C 1
ATOM 572 O O . CYS A 1 77 ? 103.006 -10.961 -7.939 1.00 144.20 177 CYS A O 1
ATOM 575 N N . GLU A 1 78 ? 102.254 -13.062 -7.781 1.00 136.54 178 GLU A N 1
ATOM 576 C CA . GLU A 1 78 ? 102.911 -13.337 -6.502 1.00 140.76 178 GLU A CA 1
ATOM 577 C C . GLU A 1 78 ? 102.459 -12.356 -5.424 1.00 140.21 178 GLU A C 1
ATOM 578 O O . GLU A 1 78 ? 103.265 -11.849 -4.641 1.00 136.81 178 GLU A O 1
ATOM 584 N N . LEU A 1 79 ? 101.156 -12.103 -5.382 1.00 137.17 179 LEU A N 1
ATOM 585 C CA . LEU A 1 79 ? 100.586 -11.273 -4.337 1.00 128.53 179 LEU A CA 1
ATOM 586 C C . LEU A 1 79 ? 100.828 -11.931 -2.985 1.00 136.71 179 LEU A C 1
ATOM 587 O O . LEU A 1 79 ? 101.038 -13.143 -2.895 1.00 136.51 179 LEU A O 1
ATOM 592 N N . ASN A 1 80 ? 100.828 -11.128 -1.924 1.00 139.03 180 ASN A N 1
ATOM 593 C CA . ASN A 1 80 ? 100.923 -11.668 -0.576 1.00 134.31 180 ASN A CA 1
ATOM 594 C C . ASN A 1 80 ? 99.656 -11.337 0.207 1.00 131.09 180 ASN A C 1
ATOM 595 O O . ASN A 1 80 ? 98.818 -10.545 -0.227 1.00 125.93 180 ASN A O 1
ATOM 600 N N . ALA A 1 81 ? 99.530 -11.953 1.390 1.00 136.82 181 ALA A N 1
ATOM 601 C CA . ALA A 1 81 ? 98.342 -11.778 2.226 1.00 132.43 181 ALA A CA 1
ATOM 602 C C . ALA A 1 81 ? 97.941 -10.314 2.360 1.00 130.94 181 ALA A C 1
ATOM 603 O O . ALA A 1 81 ? 96.761 -10.006 2.577 1.00 126.93 181 ALA A O 1
ATOM 605 N N . ASP A 1 82 ? 98.908 -9.404 2.206 1.00 135.25 182 ASP A N 1
ATOM 606 C CA . ASP A 1 82 ? 98.634 -7.969 2.239 1.00 137.99 182 ASP A CA 1
ATOM 607 C C . ASP A 1 82 ? 97.646 -7.567 1.143 1.00 134.49 182 ASP A C 1
ATOM 608 O O . ASP A 1 82 ? 96.597 -6.965 1.417 1.00 130.61 182 ASP A O 1
ATOM 613 N N . SER A 1 83 ? 97.975 -7.890 -0.112 1.00 135.75 183 SER A N 1
ATOM 614 C CA . SER A 1 83 ? 97.065 -7.633 -1.222 1.00 133.83 183 SER A CA 1
ATOM 615 C C . SER A 1 83 ? 95.786 -8.461 -1.120 1.00 130.48 183 SER A C 1
ATOM 616 O O . SER A 1 83 ? 94.767 -8.073 -1.690 1.00 123.02 183 SER A O 1
ATOM 619 N N . ALA A 1 84 ? 95.797 -9.558 -0.360 1.00 133.64 184 ALA A N 1
ATOM 620 C CA . ALA A 1 84 ? 94.571 -10.322 -0.136 1.00 131.77 184 ALA A CA 1
ATOM 621 C C . ALA A 1 84 ? 93.592 -9.549 0.738 1.00 132.43 184 ALA A C 1
ATOM 622 O O . ALA A 1 84 ? 92.418 -9.369 0.379 1.00 128.29 184 ALA A O 1
ATOM 624 N N . ARG A 1 85 ? 94.053 -9.118 1.918 1.00 134.60 185 ARG A N 1
ATOM 625 C CA . ARG A 1 85 ? 93.235 -8.256 2.764 1.00 132.98 185 ARG A CA 1
ATOM 626 C C . ARG A 1 85 ? 92.763 -7.039 1.970 1.00 131.62 185 ARG A C 1
ATOM 627 O O . ARG A 1 85 ? 91.555 -6.741 1.892 1.00 132.89 185 ARG A O 1
ATOM 635 N N . LEU A 1 86 ? 93.714 -6.370 1.308 1.00 130.08 186 LEU A N 1
ATOM 636 C CA . LEU A 1 86 ? 93.413 -5.183 0.519 1.00 128.93 186 LEU A CA 1
ATOM 637 C C . LEU A 1 86 ? 92.330 -5.453 -0.519 1.00 132.07 186 LEU A C 1
ATOM 638 O O . LEU A 1 86 ? 91.441 -4.619 -0.737 1.00 129.24 186 LEU A O 1
ATOM 643 N N . LEU A 1 87 ? 92.385 -6.627 -1.157 1.00 134.80 187 LEU A N 1
ATOM 644 C CA . LEU A 1 87 ? 91.464 -6.958 -2.237 1.00 136.43 187 LEU A CA 1
ATOM 645 C C . LEU A 1 87 ? 90.067 -7.246 -1.707 1.00 133.23 187 LEU A C 1
ATOM 646 O O . LEU A 1 87 ? 89.073 -6.802 -2.297 1.00 132.39 187 LEU A O 1
ATOM 651 N N . ALA A 1 88 ? 89.972 -8.001 -0.602 1.00 131.44 188 ALA A N 1
ATOM 652 C CA . ALA A 1 88 ? 88.690 -8.129 0.090 1.00 129.53 188 ALA A CA 1
ATOM 653 C C . ALA A 1 88 ? 88.092 -6.757 0.344 1.00 127.98 188 ALA A C 1
ATOM 654 O O . ALA A 1 88 ? 86.865 -6.609 0.410 1.00 118.33 188 ALA A O 1
ATOM 656 N N . GLY A 1 89 ? 88.955 -5.741 0.468 1.00 130.71 189 GLY A N 1
ATOM 657 C CA . GLY A 1 89 ? 88.476 -4.372 0.565 1.00 126.68 189 GLY A CA 1
ATOM 658 C C . GLY A 1 89 ? 87.647 -3.885 -0.614 1.00 128.49 189 GLY A C 1
ATOM 659 O O . GLY A 1 89 ? 86.815 -2.989 -0.451 1.00 126.58 189 GLY A O 1
ATOM 660 N N . HIS A 1 90 ? 87.853 -4.445 -1.812 1.00 134.58 190 HIS A N 1
ATOM 661 C CA . HIS A 1 90 ? 87.249 -3.836 -3.010 1.00 134.95 190 HIS A CA 1
ATOM 662 C C . HIS A 1 90 ? 85.727 -3.918 -2.954 1.00 132.27 190 HIS A C 1
ATOM 663 O O . HIS A 1 90 ? 85.177 -4.990 -2.680 1.00 133.16 190 HIS A O 1
ATOM 670 N N . PRO A 1 91 ? 85.019 -2.824 -3.249 1.00 132.50 191 PRO A N 1
ATOM 671 C CA . PRO A 1 91 ? 83.572 -2.768 -2.997 1.00 134.80 191 PRO A CA 1
ATOM 672 C C . PRO A 1 91 ? 82.686 -3.454 -4.027 1.00 140.38 191 PRO A C 1
ATOM 673 O O . PRO A 1 91 ? 81.688 -4.073 -3.645 1.00 142.36 191 PRO A O 1
ATOM 677 N N . THR A 1 92 ? 83.001 -3.334 -5.321 1.00 142.62 192 THR A N 1
ATOM 678 C CA . THR A 1 92 ? 82.106 -3.825 -6.368 1.00 142.55 192 THR A CA 1
ATOM 679 C C . THR A 1 92 ? 82.472 -5.210 -6.897 1.00 142.99 192 THR A C 1
ATOM 680 O O . THR A 1 92 ? 81.642 -5.833 -7.572 1.00 141.07 192 THR A O 1
ATOM 684 N N . LEU A 1 93 ? 83.676 -5.707 -6.597 1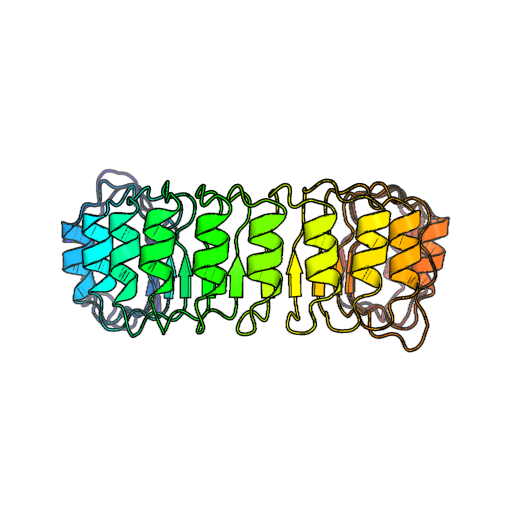.00 144.36 193 LEU A N 1
ATOM 685 C CA . LEU A 1 93 ? 84.173 -6.974 -7.128 1.00 140.81 193 LEU A CA 1
ATOM 686 C C . LEU A 1 93 ? 83.277 -8.151 -6.766 1.00 139.62 193 LEU A C 1
ATOM 687 O O . LEU A 1 93 ? 83.253 -8.598 -5.612 1.00 136.02 193 LEU A O 1
ATOM 692 N N . THR A 1 94 ? 82.552 -8.662 -7.761 1.00 139.80 194 THR A N 1
ATOM 693 C CA . THR A 1 94 ? 81.696 -9.829 -7.612 1.00 134.44 194 THR A CA 1
ATOM 694 C C . THR A 1 94 ? 82.379 -11.135 -8.016 1.00 132.71 194 THR A C 1
ATOM 695 O O . THR A 1 94 ? 81.841 -12.209 -7.717 1.00 128.79 194 THR A O 1
ATOM 699 N N . THR A 1 95 ? 83.545 -11.069 -8.671 1.00 134.24 195 THR A N 1
ATOM 700 C CA . THR A 1 95 ? 84.290 -12.248 -9.119 1.00 127.63 195 THR A CA 1
ATOM 701 C C . THR A 1 95 ? 85.775 -11.917 -9.122 1.00 125.17 195 THR A C 1
ATOM 702 O O . THR A 1 95 ? 86.216 -11.059 -9.893 1.00 132.27 195 THR A O 1
ATOM 706 N N . LEU A 1 96 ? 86.546 -12.603 -8.287 1.00 118.12 196 LEU A N 1
ATOM 707 C CA . LEU A 1 96 ? 87.972 -12.350 -8.157 1.00 121.82 196 LEU A CA 1
ATOM 708 C C . LEU A 1 96 ? 88.726 -13.667 -8.260 1.00 129.91 196 LEU A C 1
ATOM 709 O O . LEU A 1 96 ? 88.407 -14.626 -7.547 1.00 125.69 196 LEU A O 1
ATOM 714 N N . ASN A 1 97 ? 89.741 -13.701 -9.122 1.00 129.31 197 ASN A N 1
ATOM 715 C CA . ASN A 1 97 ? 90.643 -14.840 -9.226 1.00 126.03 197 ASN A CA 1
ATOM 716 C C . ASN A 1 97 ? 91.988 -14.480 -8.610 1.00 121.91 197 ASN A C 1
ATOM 717 O O . ASN A 1 97 ? 92.467 -13.354 -8.751 1.00 131.25 197 ASN A O 1
ATOM 722 N N . LEU A 1 98 ? 92.596 -15.448 -7.937 1.00 118.51 198 LEU A N 1
ATOM 723 C CA . LEU A 1 98 ? 93.831 -15.232 -7.200 1.00 119.76 198 LEU A CA 1
ATOM 724 C C . LEU A 1 98 ? 94.725 -16.466 -7.259 1.00 126.33 198 LEU A C 1
ATOM 725 O O . LEU A 1 98 ? 95.521 -16.711 -6.342 1.00 119.26 198 LEU A O 1
ATOM 730 N N . ARG A 1 99 ? 94.610 -17.240 -8.339 1.00 128.91 199 ARG A N 1
ATOM 731 C CA . ARG A 1 99 ? 95.240 -18.550 -8.416 1.00 127.39 199 ARG A CA 1
ATOM 732 C C . ARG A 1 99 ? 96.757 -18.433 -8.504 1.00 129.95 199 ARG A C 1
ATOM 733 O O . ARG A 1 99 ? 97.290 -17.558 -9.191 1.00 130.60 199 ARG A O 1
ATOM 741 N N . ARG A 1 100 ? 97.448 -19.330 -7.793 1.00 127.88 200 ARG A N 1
ATOM 742 C CA . ARG A 1 100 ? 98.910 -19.422 -7.825 1.00 133.08 200 ARG A CA 1
ATOM 743 C C . ARG A 1 100 ? 99.563 -18.128 -7.342 1.00 133.41 200 ARG A C 1
ATOM 744 O O . ARG A 1 100 ? 100.534 -17.647 -7.926 1.00 136.97 200 ARG A O 1
ATOM 752 N N . ASN A 1 101 ? 99.029 -17.545 -6.270 1.00 132.36 201 ASN A N 1
ATOM 753 C CA . ASN A 1 101 ? 99.594 -16.310 -5.744 1.00 127.90 201 ASN A CA 1
ATOM 754 C C . ASN A 1 101 ? 100.335 -16.490 -4.431 1.00 130.34 201 ASN A C 1
ATOM 755 O O . ASN A 1 101 ? 101.098 -15.600 -4.053 1.00 134.35 201 ASN A O 1
ATOM 760 N N . ALA A 1 102 ? 100.122 -17.604 -3.729 1.00 129.03 202 ALA A N 1
ATOM 761 C CA . ALA A 1 102 ? 100.825 -17.924 -2.481 1.00 128.67 202 ALA A CA 1
ATOM 762 C C . ALA A 1 102 ? 100.642 -16.850 -1.394 1.00 131.17 202 ALA A C 1
ATOM 763 O O . ALA A 1 102 ? 101.557 -16.591 -0.605 1.00 128.43 202 ALA A O 1
ATOM 765 N N . ILE A 1 103 ? 99.459 -16.224 -1.344 1.00 130.62 203 ILE A N 1
ATOM 766 C CA . ILE A 1 103 ? 99.008 -15.523 -0.143 1.00 122.58 203 ILE A CA 1
ATOM 767 C C . ILE A 1 103 ? 98.730 -16.553 0.948 1.00 118.04 203 ILE A C 1
ATOM 768 O O . ILE A 1 103 ? 98.144 -17.609 0.695 1.00 123.06 203 ILE A O 1
ATOM 773 N N . GLY A 1 104 ? 99.194 -16.291 2.157 1.00 123.72 204 GLY A N 1
ATOM 774 C CA . GLY A 1 104 ? 99.087 -17.318 3.174 1.00 127.86 204 GLY A CA 1
ATOM 775 C C . GLY A 1 104 ? 97.654 -17.643 3.559 1.00 127.22 204 GLY A C 1
ATOM 776 O O . GLY A 1 104 ? 96.694 -17.173 2.930 1.00 119.41 204 GLY A O 1
ATOM 777 N N . ASP A 1 105 ? 97.505 -18.488 4.580 1.00 126.72 205 ASP A N 1
ATOM 778 C CA . ASP A 1 105 ? 96.217 -18.640 5.253 1.00 129.16 205 ASP A CA 1
ATOM 779 C C . ASP A 1 105 ? 95.594 -17.284 5.560 1.00 130.10 205 ASP A C 1
ATOM 780 O O . ASP A 1 105 ? 94.448 -17.006 5.186 1.00 129.04 205 ASP A O 1
ATOM 785 N N . ALA A 1 106 ? 96.368 -16.429 6.237 1.00 127.73 206 ALA A N 1
ATOM 786 C CA . ALA A 1 106 ? 95.919 -15.099 6.627 1.00 127.86 206 ALA A CA 1
ATOM 787 C C . ALA A 1 106 ? 95.179 -14.402 5.500 1.00 127.96 206 ALA A C 1
ATOM 788 O O . ALA A 1 106 ? 94.031 -13.967 5.666 1.00 126.53 206 ALA A O 1
ATOM 790 N N . GLY A 1 107 ? 95.830 -14.290 4.345 1.00 123.09 207 GLY A N 1
ATOM 791 C CA . GLY A 1 107 ? 95.215 -13.712 3.171 1.00 128.81 207 GLY A CA 1
ATOM 792 C C . GLY A 1 107 ? 93.798 -14.185 2.896 1.00 131.26 207 GLY A C 1
ATOM 793 O O . GLY A 1 107 ? 92.871 -13.366 2.817 1.00 133.08 207 GLY A O 1
ATOM 794 N N . VAL A 1 108 ? 93.589 -15.502 2.783 1.00 128.95 208 VAL A N 1
ATOM 795 C CA . VAL A 1 108 ? 92.241 -15.957 2.450 1.00 125.55 208 VAL A CA 1
ATOM 796 C C . VAL A 1 108 ? 91.280 -15.652 3.588 1.00 129.79 208 VAL A C 1
ATOM 797 O O . VAL A 1 108 ? 90.099 -15.359 3.343 1.00 128.00 208 VAL A O 1
ATOM 801 N N . ALA A 1 109 ? 91.776 -15.687 4.839 1.00 135.09 209 ALA A N 1
ATOM 802 C CA . ALA A 1 109 ? 90.969 -15.326 5.999 1.00 122.68 209 ALA A CA 1
ATOM 803 C C . ALA A 1 109 ? 90.245 -14.012 5.761 1.00 120.08 209 ALA A C 1
ATOM 804 O O . ALA A 1 109 ? 89.059 -13.882 6.087 1.00 113.70 209 ALA A O 1
ATOM 806 N N . ALA A 1 110 ? 90.930 -13.049 5.127 1.00 124.65 210 ALA A N 1
ATOM 807 C CA . ALA A 1 110 ? 90.330 -11.739 4.894 1.00 125.32 210 ALA A CA 1
ATOM 808 C C . ALA A 1 110 ? 88.980 -11.849 4.196 1.00 125.64 210 ALA A C 1
ATOM 809 O O . ALA A 1 110 ? 88.010 -11.200 4.599 1.00 129.98 210 ALA A O 1
ATOM 811 N N . PHE A 1 111 ? 88.879 -12.686 3.168 1.00 130.05 211 PHE A N 1
ATOM 812 C CA . PHE A 1 111 ? 87.640 -12.699 2.395 1.00 129.33 211 PHE A CA 1
ATOM 813 C C . PHE A 1 111 ? 86.463 -13.227 3.201 1.00 127.25 211 PHE A C 1
ATOM 814 O O . PHE A 1 111 ? 85.315 -13.047 2.778 1.00 124.04 211 PHE A O 1
ATOM 822 N N . ALA A 1 112 ? 86.725 -13.852 4.355 1.00 127.09 212 ALA A N 1
ATOM 823 C CA . ALA A 1 112 ? 85.655 -14.215 5.273 1.00 125.25 212 ALA A CA 1
ATOM 824 C C . ALA A 1 112 ? 84.739 -13.031 5.549 1.00 124.81 212 ALA A C 1
ATOM 825 O O . ALA A 1 112 ? 83.548 -13.215 5.819 1.00 122.68 212 ALA A O 1
ATOM 827 N N . ARG A 1 113 ? 85.264 -11.808 5.463 1.00 127.13 213 ARG A N 1
ATOM 828 C CA . ARG A 1 113 ? 84.448 -10.638 5.746 1.00 128.44 213 ARG A CA 1
ATOM 829 C C . ARG A 1 113 ? 83.768 -10.065 4.509 1.00 128.20 213 ARG A C 1
ATOM 830 O O . ARG A 1 113 ? 82.762 -9.360 4.650 1.00 128.89 213 ARG A O 1
ATOM 838 N N . ASN A 1 114 ? 84.285 -10.347 3.312 1.00 126.12 214 ASN A N 1
ATOM 839 C CA . ASN A 1 114 ? 83.678 -9.840 2.088 1.00 125.89 214 ASN A CA 1
ATOM 840 C C . ASN A 1 114 ? 82.192 -10.173 2.061 1.00 126.52 214 ASN A C 1
ATOM 841 O O . ASN A 1 114 ? 81.769 -11.238 2.521 1.00 123.72 214 ASN A O 1
ATOM 846 N N . LYS A 1 115 ? 81.396 -9.226 1.561 1.00 128.19 215 LYS A N 1
ATOM 847 C CA . LYS A 1 115 ? 79.950 -9.380 1.461 1.00 128.99 215 LYS A CA 1
ATOM 848 C C . LYS A 1 115 ? 79.426 -9.242 0.042 1.00 128.61 215 LYS A C 1
ATOM 849 O O . LYS A 1 115 ? 78.219 -9.402 -0.172 1.00 128.51 215 LYS A O 1
ATOM 855 N N . LYS A 1 116 ? 80.292 -8.942 -0.930 1.00 129.35 216 LYS A N 1
ATOM 856 C CA . LYS A 1 116 ? 79.900 -8.810 -2.327 1.00 130.70 216 LYS A CA 1
ATOM 857 C C . LYS A 1 116 ? 80.461 -9.915 -3.212 1.00 133.07 216 LYS A C 1
ATOM 858 O O . LYS A 1 116 ? 79.835 -10.249 -4.225 1.00 131.68 216 LYS A O 1
ATOM 864 N N . LEU A 1 117 ? 81.603 -10.504 -2.846 1.00 134.48 217 LEU A N 1
ATOM 865 C CA . LEU A 1 117 ? 82.239 -11.532 -3.666 1.00 129.10 217 LEU A CA 1
ATOM 866 C C . LEU A 1 117 ? 81.375 -12.793 -3.712 1.00 125.03 217 LEU A C 1
ATOM 867 O O . LEU A 1 117 ? 81.134 -13.433 -2.682 1.00 122.59 217 LEU A O 1
ATOM 872 N N . THR A 1 118 ? 80.906 -13.144 -4.911 1.00 119.73 218 THR A N 1
ATOM 873 C CA . THR A 1 118 ? 80.123 -14.354 -5.133 1.00 119.85 218 THR A CA 1
ATOM 874 C C . THR A 1 118 ? 80.957 -15.536 -5.616 1.00 121.49 218 THR A C 1
ATOM 875 O O . THR A 1 118 ? 80.459 -16.668 -5.599 1.00 117.38 218 THR A O 1
ATOM 879 N N . THR A 1 119 ? 82.198 -15.303 -6.060 1.00 121.59 219 THR A N 1
ATOM 880 C CA . THR A 1 119 ? 83.005 -16.337 -6.710 1.00 112.90 219 THR A CA 1
ATOM 881 C C . THR A 1 119 ? 84.480 -16.046 -6.471 1.00 107.83 219 THR A C 1
ATOM 882 O O . THR A 1 119 ? 85.001 -15.065 -6.997 1.00 114.05 219 THR A O 1
ATOM 886 N N . LEU A 1 120 ? 85.161 -16.885 -5.699 1.00 105.64 220 LEU A N 1
ATOM 887 C CA . LEU A 1 120 ? 86.571 -16.678 -5.395 1.00 109.92 220 LEU A CA 1
ATOM 888 C C . LEU A 1 120 ? 87.394 -17.900 -5.780 1.00 115.84 220 LEU A C 1
ATOM 889 O O . LEU A 1 120 ? 87.027 -19.038 -5.463 1.00 113.17 220 LEU A O 1
ATOM 894 N N . ASN A 1 121 ? 88.521 -17.652 -6.443 1.00 117.95 221 ASN A N 1
ATOM 895 C CA . ASN A 1 121 ? 89.478 -18.667 -6.869 1.00 115.49 221 ASN A CA 1
ATOM 896 C C . ASN A 1 121 ? 90.788 -18.369 -6.154 1.00 114.94 221 ASN A C 1
ATOM 897 O O . ASN A 1 121 ? 91.544 -17.486 -6.558 1.00 121.50 221 ASN A O 1
ATOM 902 N N . VAL A 1 122 ? 91.055 -19.094 -5.085 1.00 109.26 222 VAL A N 1
ATOM 903 C CA . VAL A 1 122 ? 92.353 -18.984 -4.442 1.00 117.11 222 VAL A CA 1
ATOM 904 C C . VAL A 1 122 ? 93.014 -20.351 -4.568 1.00 123.72 222 VAL A C 1
ATOM 905 O O . VAL A 1 122 ? 92.933 -21.201 -3.672 1.00 121.87 222 VAL A O 1
ATOM 909 N N . SER A 1 123 ? 93.639 -20.589 -5.711 1.00 123.08 223 SER A N 1
ATOM 910 C CA . SER A 1 123 ? 94.100 -21.915 -6.084 1.00 119.08 223 SER A CA 1
ATOM 911 C C . SER A 1 123 ? 95.616 -22.001 -5.976 1.00 123.91 223 SER A C 1
ATOM 912 O O . SER A 1 123 ? 96.337 -21.213 -6.600 1.00 126.92 223 SER A O 1
ATOM 915 N N . SER A 1 124 ? 96.090 -22.964 -5.192 1.00 118.41 224 SER A N 1
ATOM 916 C CA . SER A 1 124 ? 97.517 -23.192 -4.977 1.00 125.72 224 SER A CA 1
ATOM 917 C C . SER A 1 124 ? 98.201 -21.924 -4.466 1.00 130.48 224 SER A C 1
ATOM 918 O O . SER A 1 124 ? 99.084 -21.346 -5.108 1.00 132.66 224 SER A O 1
ATOM 921 N N . ASN A 1 125 ? 97.751 -21.499 -3.284 1.00 127.02 225 ASN A N 1
ATOM 922 C CA . ASN A 1 125 ? 98.348 -20.412 -2.524 1.00 119.01 225 ASN A CA 1
ATOM 923 C C . ASN A 1 125 ? 98.965 -20.910 -1.226 1.00 119.61 225 ASN A C 1
ATOM 924 O O . ASN A 1 125 ? 99.200 -20.126 -0.309 1.00 121.61 225 ASN A O 1
ATOM 929 N N . GLY A 1 126 ? 99.227 -22.205 -1.125 1.00 122.43 226 GLY A N 1
ATOM 930 C CA . GLY A 1 126 ? 99.798 -22.754 0.082 1.00 124.11 226 GLY A CA 1
ATOM 931 C C . GLY A 1 126 ? 98.848 -22.861 1.251 1.00 122.01 226 GLY A C 1
ATOM 932 O O . GLY A 1 126 ? 99.286 -23.227 2.350 1.00 124.59 226 GLY A O 1
ATOM 933 N N . ILE A 1 127 ? 97.562 -22.577 1.045 1.00 115.05 227 ILE A N 1
ATOM 934 C CA . ILE A 1 127 ? 96.596 -22.525 2.139 1.00 116.10 227 ILE A CA 1
ATOM 935 C C . ILE A 1 127 ? 96.556 -23.861 2.868 1.00 117.00 227 ILE A C 1
ATOM 936 O O . ILE A 1 127 ? 96.179 -24.886 2.293 1.00 120.71 227 ILE A O 1
ATOM 941 N N . GLY A 1 128 ? 96.947 -23.858 4.137 1.00 123.14 228 GLY A N 1
ATOM 942 C CA . GLY A 1 128 ? 96.748 -25.003 4.999 1.00 124.05 228 GLY A CA 1
ATOM 943 C C . GLY A 1 128 ? 95.297 -25.105 5.434 1.00 121.25 228 GLY A C 1
ATOM 944 O O . GLY A 1 128 ? 94.413 -24.475 4.847 1.00 116.62 228 GLY A O 1
ATOM 945 N N . PRO A 1 129 ? 95.018 -25.894 6.476 1.00 121.71 229 PRO A N 1
ATOM 946 C CA . PRO A 1 129 ? 93.620 -26.047 6.919 1.00 120.52 229 PRO A CA 1
ATOM 947 C C . PRO A 1 129 ? 93.100 -24.841 7.672 1.00 120.59 229 PRO A C 1
ATOM 948 O O . PRO A 1 129 ? 91.877 -24.675 7.817 1.00 117.31 229 PRO A O 1
ATOM 952 N N . VAL A 1 130 ? 93.998 -23.989 8.148 1.00 122.09 230 VAL A N 1
ATOM 953 C CA . VAL A 1 130 ? 93.605 -22.921 9.048 1.00 120.73 230 VAL A CA 1
ATOM 954 C C . VAL A 1 130 ? 92.996 -21.759 8.277 1.00 120.76 230 VAL A C 1
ATOM 955 O O . VAL A 1 130 ? 91.996 -21.176 8.711 1.00 120.62 230 VAL A O 1
ATOM 959 N N . GLY A 1 131 ? 93.569 -21.411 7.118 1.00 117.54 231 GLY A N 1
ATOM 960 C CA . GLY A 1 131 ? 92.909 -20.454 6.246 1.00 118.03 231 GLY A CA 1
ATOM 961 C C . GLY A 1 131 ? 91.547 -20.935 5.784 1.00 118.50 231 GLY A C 1
ATOM 962 O O . GLY A 1 131 ? 90.651 -20.129 5.530 1.00 116.42 231 GLY A O 1
ATOM 963 N N . VAL A 1 132 ? 91.364 -22.251 5.686 1.00 117.78 232 VAL A N 1
ATOM 964 C CA . VAL A 1 132 ? 90.046 -22.791 5.374 1.00 116.44 232 VAL A CA 1
ATOM 965 C C . VAL A 1 132 ? 89.086 -22.539 6.525 1.00 117.10 232 VAL A C 1
ATOM 966 O O . VAL A 1 132 ? 87.967 -22.048 6.326 1.00 112.18 232 VAL A O 1
ATOM 970 N N . ARG A 1 133 ? 89.479 -22.947 7.742 1.00 120.05 233 ARG A N 1
ATOM 971 C CA . ARG A 1 133 ? 88.620 -22.706 8.899 1.00 119.09 233 ARG A CA 1
ATOM 972 C C . ARG A 1 133 ? 88.237 -21.231 8.953 1.00 117.38 233 ARG A C 1
ATOM 973 O O . ARG A 1 133 ? 87.055 -20.885 9.075 1.00 114.73 233 ARG A O 1
ATOM 981 N N . ALA A 1 134 ? 89.224 -20.354 8.771 1.00 114.96 234 ALA A N 1
ATOM 982 C CA . ALA A 1 134 ? 88.975 -18.934 8.565 1.00 114.33 234 ALA A CA 1
ATOM 983 C C . ALA A 1 134 ? 87.872 -18.695 7.543 1.00 113.54 234 ALA A C 1
ATOM 984 O O . ALA A 1 134 ? 86.784 -18.223 7.886 1.00 106.43 234 ALA A O 1
ATOM 986 N N . LEU A 1 135 ? 88.137 -19.049 6.276 1.00 117.65 235 LEU A N 1
ATOM 987 C CA . LEU A 1 135 ? 87.369 -18.517 5.152 1.00 116.84 235 LEU A CA 1
ATOM 988 C C . LEU A 1 135 ? 85.961 -19.094 5.084 1.00 115.13 235 LEU A C 1
ATOM 989 O O . LEU A 1 135 ? 85.022 -18.379 4.699 1.00 109.38 235 LEU A O 1
ATOM 994 N N . ALA A 1 136 ? 85.791 -20.367 5.472 1.00 115.06 236 ALA A N 1
ATOM 995 C CA . ALA A 1 136 ? 84.465 -20.984 5.546 1.00 114.60 236 ALA A CA 1
ATOM 996 C C . ALA A 1 136 ? 83.480 -20.126 6.334 1.00 116.24 236 ALA A C 1
ATOM 997 O O . ALA A 1 136 ? 82.259 -20.319 6.234 1.00 108.26 236 ALA A O 1
ATOM 999 N N . ALA A 1 137 ? 83.993 -19.172 7.110 1.00 118.91 237 ALA A N 1
ATOM 1000 C CA . ALA A 1 137 ? 83.134 -18.239 7.819 1.00 115.35 237 ALA A CA 1
ATOM 1001 C C . ALA A 1 137 ? 82.362 -17.342 6.870 1.00 114.47 237 ALA A C 1
ATOM 1002 O O . ALA A 1 137 ? 81.316 -16.804 7.247 1.00 116.94 237 ALA A O 1
ATOM 1004 N N . ASN A 1 138 ? 82.859 -17.143 5.655 1.00 114.05 238 ASN A N 1
ATOM 1005 C CA . ASN A 1 138 ? 82.163 -16.252 4.743 1.00 115.72 238 ASN A CA 1
ATOM 1006 C C . ASN A 1 138 ? 80.731 -16.726 4.526 1.00 112.01 238 ASN A C 1
ATOM 1007 O O . ASN A 1 138 ? 80.397 -17.895 4.721 1.00 111.66 238 ASN A O 1
ATOM 1012 N N . THR A 1 139 ? 79.870 -15.797 4.155 1.00 113.50 239 THR A N 1
ATOM 1013 C CA . THR A 1 139 ? 78.460 -16.095 3.967 1.00 120.76 239 THR A CA 1
ATOM 1014 C C . THR A 1 139 ? 77.972 -15.628 2.602 1.00 126.53 239 THR A C 1
ATOM 1015 O O . THR A 1 139 ? 76.788 -15.329 2.417 1.00 125.54 239 THR A O 1
ATOM 1019 N N . THR A 1 140 ? 78.874 -15.559 1.631 1.00 127.43 240 THR A N 1
ATOM 1020 C CA . THR A 1 140 ? 78.510 -14.846 0.417 1.00 126.69 240 THR A CA 1
ATOM 1021 C C . THR A 1 140 ? 79.123 -15.439 -0.854 1.00 122.67 240 THR A C 1
ATOM 1022 O O . THR A 1 140 ? 78.513 -15.335 -1.922 1.00 116.42 240 THR A O 1
ATOM 1026 N N . ILE A 1 141 ? 80.301 -16.064 -0.777 1.00 124.28 241 ILE A N 1
ATOM 1027 C CA . ILE A 1 141 ? 80.842 -16.700 -1.979 1.00 117.74 241 ILE A CA 1
ATOM 1028 C C . ILE A 1 141 ? 80.049 -17.975 -2.242 1.00 114.12 241 ILE A C 1
ATOM 1029 O O . ILE A 1 141 ? 80.044 -18.911 -1.438 1.00 111.82 241 ILE A O 1
ATOM 1034 N N . THR A 1 142 ? 79.372 -17.999 -3.377 1.00 113.17 242 THR A N 1
ATOM 1035 C CA . THR A 1 142 ? 78.593 -19.135 -3.830 1.00 114.32 242 THR A CA 1
ATOM 1036 C C . THR A 1 142 ? 79.414 -20.113 -4.658 1.00 113.23 242 THR A C 1
ATOM 1037 O O . THR A 1 142 ? 78.874 -21.124 -5.117 1.00 109.96 242 THR A O 1
ATOM 1041 N N . THR A 1 143 ? 80.704 -19.845 -4.840 1.00 113.01 243 THR A N 1
ATOM 1042 C CA . THR A 1 143 ? 81.522 -20.583 -5.787 1.00 104.25 243 THR A CA 1
ATOM 1043 C C . THR A 1 143 ? 82.974 -20.377 -5.405 1.00 103.98 243 THR A C 1
ATOM 1044 O O . THR A 1 143 ? 83.415 -19.235 -5.270 1.00 109.18 243 THR A O 1
ATOM 1048 N N . LEU A 1 144 ? 83.716 -21.462 -5.236 1.00 101.07 244 LEU A N 1
ATOM 1049 C CA . LEU A 1 144 ? 85.029 -21.296 -4.643 1.00 104.80 244 LEU A CA 1
ATOM 1050 C C . LEU A 1 144 ? 85.947 -22.456 -4.989 1.00 108.50 244 LEU A C 1
ATOM 1051 O O . LEU A 1 144 ? 85.545 -23.619 -4.908 1.00 105.92 244 LEU A O 1
ATOM 1056 N N . ASP A 1 145 ? 87.200 -22.117 -5.307 1.00 110.28 245 ASP A N 1
ATOM 1057 C CA . ASP A 1 145 ? 88.238 -23.057 -5.710 1.00 105.77 245 ASP A CA 1
ATOM 1058 C C . ASP A 1 145 ? 89.379 -23.010 -4.704 1.00 103.89 245 ASP A C 1
ATOM 1059 O O . ASP A 1 145 ? 90.010 -21.965 -4.531 1.00 109.82 245 ASP A O 1
ATOM 1064 N N . ILE A 1 146 ? 89.671 -24.147 -4.079 1.00 103.78 246 ILE A N 1
ATOM 1065 C CA . ILE A 1 146 ? 90.787 -24.302 -3.154 1.00 105.72 246 ILE A CA 1
ATOM 1066 C C . ILE A 1 146 ? 91.815 -25.305 -3.680 1.00 110.85 246 ILE A C 1
ATOM 1067 O O . ILE A 1 146 ? 92.646 -25.799 -2.931 1.00 110.02 246 ILE A O 1
ATOM 1072 N N . SER A 1 147 ? 91.778 -25.589 -4.978 1.00 111.36 247 SER A N 1
ATOM 1073 C CA . SER A 1 147 ? 92.598 -26.655 -5.532 1.00 109.78 247 SER A CA 1
ATOM 1074 C C . SER A 1 147 ? 94.087 -26.406 -5.310 1.00 114.24 247 SER A C 1
ATOM 1075 O O . SER A 1 147 ? 94.560 -25.265 -5.277 1.00 117.17 247 SER A O 1
ATOM 1078 N N . ASN A 1 148 ? 94.823 -27.507 -5.161 1.00 114.28 248 ASN A N 1
ATOM 1079 C CA . ASN A 1 148 ? 96.261 -27.602 -4.937 1.00 116.35 248 ASN A CA 1
ATOM 1080 C C . ASN A 1 148 ? 96.705 -26.926 -3.656 1.00 117.68 248 ASN A C 1
ATOM 1081 O O . ASN A 1 148 ? 97.909 -26.848 -3.406 1.00 119.04 248 ASN A O 1
ATOM 1086 N N . ASN A 1 149 ? 95.792 -26.454 -2.829 1.00 117.00 249 ASN A N 1
ATOM 1087 C CA . ASN A 1 149 ? 96.119 -26.053 -1.473 1.00 114.03 249 ASN A CA 1
ATOM 1088 C C . ASN A 1 149 ? 95.885 -27.253 -0.570 1.00 115.68 249 ASN A C 1
ATOM 1089 O O . ASN A 1 149 ? 94.821 -27.873 -0.628 1.00 116.90 249 ASN A O 1
ATOM 1094 N N . GLU A 1 150 ? 96.883 -27.599 0.236 1.00 114.94 250 GLU A N 1
ATOM 1095 C CA . GLU A 1 150 ? 96.771 -28.769 1.104 1.00 111.34 250 GLU A CA 1
ATOM 1096 C C . GLU A 1 150 ? 95.881 -28.452 2.298 1.00 112.71 250 GLU A C 1
ATOM 1097 O O . GLU A 1 150 ? 96.339 -27.880 3.291 1.00 118.83 250 GLU A O 1
ATOM 1103 N N . ILE A 1 151 ? 94.613 -28.830 2.210 1.00 107.10 251 ILE A N 1
ATOM 1104 C CA . ILE A 1 151 ? 93.661 -28.513 3.256 1.00 105.96 251 ILE A CA 1
ATOM 1105 C C . ILE A 1 151 ? 93.194 -29.769 3.985 1.00 106.69 251 ILE A C 1
ATOM 1106 O O . ILE A 1 151 ? 92.177 -29.737 4.677 1.00 109.85 251 ILE A O 1
ATOM 1111 N N . GLY A 1 152 ? 93.943 -30.871 3.854 1.00 105.94 252 GLY A N 1
ATOM 1112 C CA . GLY A 1 152 ? 93.707 -32.094 4.619 1.00 110.22 252 GLY A CA 1
ATOM 1113 C C . GLY A 1 152 ? 92.241 -32.478 4.724 1.00 111.47 252 GLY A C 1
ATOM 1114 O O . GLY A 1 152 ? 91.439 -32.134 3.850 1.00 110.86 252 GLY A O 1
ATOM 1115 N N . ASP A 1 153 ? 91.858 -33.182 5.776 1.00 111.75 253 ASP A N 1
ATOM 1116 C CA . ASP A 1 153 ? 90.435 -33.402 5.973 1.00 110.27 253 ASP A CA 1
ATOM 1117 C C . ASP A 1 153 ? 89.784 -32.277 6.763 1.00 110.66 253 ASP A C 1
ATOM 1118 O O . ASP A 1 153 ? 88.557 -32.130 6.714 1.00 107.13 253 ASP A O 1
ATOM 1123 N N . GLU A 1 154 ? 90.574 -31.477 7.483 1.00 114.07 254 GLU A N 1
ATOM 1124 C CA . GLU A 1 154 ? 89.989 -30.464 8.356 1.00 114.98 254 GLU A CA 1
ATOM 1125 C C . GLU A 1 154 ? 89.474 -29.290 7.547 1.00 110.53 254 GLU A C 1
ATOM 1126 O O . GLU A 1 154 ? 88.419 -28.730 7.863 1.00 106.07 254 GLU A O 1
ATOM 1132 N N . GLY A 1 155 ? 90.221 -28.894 6.514 1.00 110.78 255 GLY A N 1
ATOM 1133 C CA . GLY A 1 155 ? 89.720 -27.901 5.579 1.00 112.68 255 GLY A CA 1
ATOM 1134 C C . GLY A 1 155 ? 88.490 -28.398 4.853 1.00 111.36 255 GLY A C 1
ATOM 1135 O O . GLY A 1 155 ? 87.557 -27.627 4.580 1.00 107.50 255 GLY A O 1
ATOM 1136 N N . ALA A 1 156 ? 88.445 -29.705 4.593 1.00 107.57 256 ALA A N 1
ATOM 1137 C CA . ALA A 1 156 ? 87.249 -30.318 4.040 1.00 104.57 256 ALA A CA 1
ATOM 1138 C C . ALA A 1 156 ? 86.058 -30.139 4.972 1.00 103.22 256 ALA A C 1
ATOM 1139 O O . ALA A 1 156 ? 84.995 -29.673 4.549 1.00 100.17 256 ALA A O 1
ATOM 1141 N N . ARG A 1 157 ? 86.215 -30.512 6.247 1.00 104.76 257 ARG A N 1
ATOM 1142 C CA . ARG A 1 157 ? 85.107 -30.396 7.192 1.00 102.87 257 ARG A CA 1
ATOM 1143 C C . ARG A 1 157 ? 84.688 -28.943 7.347 1.00 103.67 257 ARG A C 1
ATOM 1144 O O . ARG A 1 157 ? 83.499 -28.611 7.250 1.00 101.81 257 ARG A O 1
ATOM 1152 N N . ALA A 1 158 ? 85.663 -28.065 7.591 1.00 101.33 258 ALA A N 1
ATOM 1153 C CA . ALA A 1 158 ? 85.442 -26.629 7.594 1.00 99.85 258 ALA A CA 1
ATOM 1154 C C . ALA A 1 158 ? 84.508 -26.212 6.476 1.00 100.15 258 ALA A C 1
ATOM 1155 O O . ALA A 1 158 ? 83.475 -25.576 6.712 1.00 97.31 258 ALA A O 1
ATOM 1157 N N . LEU A 1 159 ? 84.851 -26.596 5.243 1.00 106.39 259 LEU A N 1
ATOM 1158 C CA . LEU A 1 159 ? 84.061 -26.175 4.090 1.00 105.82 259 LEU A CA 1
ATOM 1159 C C . LEU A 1 159 ? 82.684 -26.814 4.098 1.00 103.84 259 LEU A C 1
ATOM 1160 O O . LEU A 1 159 ? 81.695 -26.192 3.689 1.00 97.61 259 LEU A O 1
ATOM 1165 N N . ALA A 1 160 ? 82.603 -28.059 4.561 1.00 103.11 260 ALA A N 1
ATOM 1166 C CA . ALA A 1 160 ? 81.315 -28.729 4.637 1.00 103.48 260 ALA A CA 1
ATOM 1167 C C . ALA A 1 160 ? 80.390 -28.026 5.611 1.00 110.50 260 ALA A C 1
ATOM 1168 O O . ALA A 1 160 ? 79.163 -28.127 5.482 1.00 114.96 260 ALA A O 1
ATOM 1170 N N . SER A 1 161 ? 80.958 -27.312 6.587 1.00 107.58 261 SER A N 1
ATOM 1171 C CA . SER A 1 161 ? 80.138 -26.544 7.515 1.00 102.35 261 SER A CA 1
ATOM 1172 C C . SER A 1 161 ? 79.638 -25.243 6.902 1.00 105.04 261 SER A C 1
ATOM 1173 O O . SER A 1 161 ? 78.555 -24.774 7.269 1.00 106.31 261 SER A O 1
ATOM 1176 N N . ASN A 1 162 ? 80.388 -24.652 5.971 1.00 106.19 262 ASN A N 1
ATOM 1177 C CA . ASN A 1 162 ? 79.894 -23.465 5.290 1.00 105.61 262 ASN A CA 1
ATOM 1178 C C . ASN A 1 162 ? 78.552 -23.744 4.622 1.00 107.21 262 ASN A C 1
ATOM 1179 O O . ASN A 1 162 ? 78.218 -24.878 4.266 1.00 103.85 262 ASN A O 1
ATOM 1184 N N . THR A 1 163 ? 77.784 -22.677 4.448 1.00 112.44 263 THR A N 1
ATOM 1185 C CA . THR A 1 163 ? 76.419 -22.781 3.961 1.00 114.37 263 THR A CA 1
ATOM 1186 C C . THR A 1 163 ? 76.107 -21.603 3.048 1.00 118.25 263 THR A C 1
ATOM 1187 O O . THR A 1 163 ? 75.123 -20.886 3.236 1.00 123.05 263 THR A O 1
ATOM 1191 N N . ALA A 1 164 ? 76.968 -21.377 2.059 1.00 112.16 264 ALA A N 1
ATOM 1192 C CA . ALA A 1 164 ? 76.706 -20.399 1.013 1.00 111.09 264 ALA A CA 1
ATOM 1193 C C . ALA A 1 164 ? 77.233 -20.973 -0.286 1.00 109.97 264 ALA A C 1
ATOM 1194 O O . ALA A 1 164 ? 76.618 -20.822 -1.345 1.00 106.17 264 ALA A O 1
ATOM 1196 N N . LEU A 1 165 ? 78.387 -21.630 -0.180 1.00 113.79 265 LEU A N 1
ATOM 1197 C CA . LEU A 1 165 ? 79.010 -22.405 -1.243 1.00 109.50 265 LEU A CA 1
ATOM 1198 C C . LEU A 1 165 ? 78.049 -23.374 -1.907 1.00 106.41 265 LEU A C 1
ATOM 1199 O O . LEU A 1 165 ? 77.632 -24.360 -1.294 1.00 108.56 265 LEU A O 1
ATOM 1204 N N . THR A 1 166 ? 77.721 -23.127 -3.166 1.00 100.34 266 THR A N 1
ATOM 1205 C CA . THR A 1 166 ? 77.038 -24.133 -3.958 1.00 104.89 266 THR A CA 1
ATOM 1206 C C . THR A 1 166 ? 77.958 -24.850 -4.944 1.00 108.10 266 THR A C 1
ATOM 1207 O O . THR A 1 166 ? 77.618 -25.953 -5.388 1.00 105.78 266 THR A O 1
ATOM 1211 N N . ARG A 1 167 ? 79.108 -24.262 -5.286 1.00 107.25 267 ARG A N 1
ATOM 1212 C CA . ARG A 1 167 ? 80.098 -24.889 -6.156 1.00 96.57 267 ARG A CA 1
ATOM 1213 C C . ARG A 1 167 ? 81.441 -24.859 -5.450 1.00 96.89 267 ARG A C 1
ATOM 1214 O O . ARG A 1 167 ? 81.922 -23.786 -5.072 1.00 102.92 267 ARG A O 1
ATOM 1222 N N . LEU A 1 168 ? 82.043 -26.026 -5.264 1.00 93.81 268 LEU A N 1
ATOM 1223 C CA . LEU A 1 168 ? 83.356 -26.123 -4.643 1.00 94.41 268 LEU A CA 1
ATOM 1224 C C . LEU A 1 168 ? 84.246 -27.033 -5.475 1.00 98.85 268 LEU A C 1
ATOM 1225 O O . LEU A 1 168 ? 83.958 -28.224 -5.622 1.00 95.40 268 LEU A O 1
ATOM 1230 N N . ASP A 1 169 ? 85.316 -26.467 -6.020 1.00 100.75 269 ASP A N 1
ATOM 1231 C CA . ASP A 1 169 ? 86.403 -27.229 -6.610 1.00 93.74 269 ASP A CA 1
ATOM 1232 C C . ASP A 1 169 ? 87.441 -27.485 -5.527 1.00 97.33 269 ASP A C 1
ATOM 1233 O O . ASP A 1 169 ? 87.910 -26.543 -4.887 1.00 106.11 269 ASP A O 1
ATOM 1238 N N . ALA A 1 170 ? 87.820 -28.746 -5.338 1.00 94.23 270 ALA A N 1
ATOM 1239 C CA . ALA A 1 170 ? 88.818 -29.092 -4.328 1.00 96.10 270 ALA A CA 1
ATOM 1240 C C . ALA A 1 170 ? 89.800 -30.134 -4.858 1.00 100.84 270 ALA A C 1
ATOM 1241 O O . ALA A 1 170 ? 90.188 -31.067 -4.143 1.00 100.67 270 ALA A O 1
ATOM 1243 N N . SER A 1 171 ? 90.235 -29.978 -6.111 1.00 97.93 271 SER A N 1
ATOM 1244 C CA . SER A 1 171 ? 91.182 -30.916 -6.697 1.00 95.50 271 SER A CA 1
ATOM 1245 C C . SER A 1 171 ? 92.514 -30.865 -5.968 1.00 98.59 271 SER A C 1
ATOM 1246 O O . SER A 1 171 ? 93.016 -29.791 -5.641 1.00 106.93 271 SER A O 1
ATOM 1249 N N . ASP A 1 172 ? 93.092 -32.034 -5.719 1.00 97.39 272 ASP A N 1
ATOM 1250 C CA . ASP A 1 172 ? 94.462 -32.122 -5.226 1.00 103.16 272 ASP A CA 1
ATOM 1251 C C . ASP A 1 172 ? 94.662 -31.283 -3.964 1.00 111.83 272 ASP A C 1
ATOM 1252 O O . ASP A 1 172 ? 95.698 -30.644 -3.764 1.00 116.56 272 ASP A O 1
ATOM 1257 N N . CYS A 1 173 ? 93.645 -31.272 -3.106 1.00 108.14 273 CYS A N 1
ATOM 1258 C CA . CYS A 1 173 ? 93.714 -30.614 -1.813 1.00 103.51 273 CYS A CA 1
ATOM 1259 C C . CYS A 1 173 ? 94.181 -31.540 -0.709 1.00 104.09 273 CYS A C 1
ATOM 1260 O O . CYS A 1 173 ? 94.145 -31.154 0.460 1.00 110.38 273 CYS A O 1
ATOM 1263 N N . GLY A 1 174 ? 94.601 -32.754 -1.038 1.00 102.74 274 GLY A N 1
ATOM 1264 C CA . GLY A 1 174 ? 94.970 -33.668 0.017 1.00 103.21 274 GLY A CA 1
ATOM 1265 C C . GLY A 1 174 ? 93.817 -34.197 0.837 1.00 98.11 274 GLY A C 1
ATOM 1266 O O . GLY A 1 174 ? 94.051 -34.793 1.887 1.00 99.89 274 GLY A O 1
ATOM 1267 N N . ILE A 1 175 ? 92.578 -33.996 0.390 1.00 97.04 275 ILE A N 1
ATOM 1268 C CA . ILE A 1 175 ? 91.429 -34.594 1.058 1.00 97.79 275 ILE A CA 1
ATOM 1269 C C . ILE A 1 175 ? 91.530 -36.114 0.996 1.00 97.60 275 ILE A C 1
ATOM 1270 O O . ILE A 1 175 ? 92.194 -36.680 0.124 1.00 102.81 275 ILE A O 1
ATOM 1275 N N . GLY A 1 176 ? 90.888 -36.780 1.951 1.00 94.87 276 GLY A N 1
ATOM 1276 C CA . GLY A 1 176 ? 90.827 -38.220 1.988 1.00 90.79 276 GLY A CA 1
ATOM 1277 C C . GLY A 1 176 ? 89.404 -38.702 2.174 1.00 94.44 276 GLY A C 1
ATOM 1278 O O . GLY A 1 176 ? 88.444 -37.957 1.957 1.00 92.22 276 GLY A O 1
ATOM 1279 N N . PRO A 1 177 ? 89.240 -39.967 2.580 1.00 97.27 277 PRO A N 1
ATOM 1280 C CA . PRO A 1 177 ? 87.879 -40.484 2.805 1.00 93.94 277 PRO A CA 1
ATOM 1281 C C . PRO A 1 177 ? 87.087 -39.640 3.777 1.00 96.36 277 PRO A C 1
ATOM 1282 O O . PRO A 1 177 ? 85.927 -39.304 3.505 1.00 94.75 277 PRO A O 1
ATOM 1286 N N . GLU A 1 178 ? 87.710 -39.246 4.891 1.00 103.86 278 GLU A N 1
ATOM 1287 C CA . GLU A 1 178 ? 86.988 -38.578 5.971 1.00 105.19 278 GLU A CA 1
ATOM 1288 C C . GLU A 1 178 ? 86.414 -37.239 5.511 1.00 101.85 278 GLU A C 1
ATOM 1289 O O . GLU A 1 178 ? 85.192 -37.036 5.526 1.00 98.29 278 GLU A O 1
ATOM 1295 N N . GLY A 1 179 ? 87.283 -36.313 5.091 1.00 97.70 279 GLY A N 1
ATOM 1296 C CA . GLY A 1 179 ? 86.804 -35.048 4.560 1.00 100.54 279 GLY A CA 1
ATOM 1297 C C . GLY A 1 179 ? 85.849 -35.202 3.386 1.00 101.19 279 GLY A C 1
ATOM 1298 O O . GLY A 1 179 ? 84.996 -34.335 3.147 1.00 94.57 279 GLY A O 1
ATOM 1299 N N . THR A 1 180 ? 85.957 -36.313 2.653 1.00 101.50 280 THR A N 1
ATOM 1300 C CA . THR A 1 180 ? 84.995 -36.583 1.591 1.00 98.38 280 THR A CA 1
ATOM 1301 C C . THR A 1 180 ? 83.606 -36.819 2.161 1.00 97.49 280 THR A C 1
ATOM 1302 O O . THR A 1 180 ? 82.617 -36.331 1.614 1.00 92.09 280 THR A O 1
ATOM 1306 N N . GLN A 1 181 ? 83.502 -37.579 3.255 1.00 97.63 281 GLN A N 1
ATOM 1307 C CA . GLN A 1 181 ? 82.179 -37.772 3.843 1.00 97.23 281 GLN A CA 1
ATOM 1308 C C . GLN A 1 181 ? 81.683 -36.487 4.487 1.00 102.03 281 GLN A C 1
ATOM 1309 O O . GLN A 1 181 ? 80.478 -36.186 4.457 1.00 102.01 281 GLN A O 1
ATOM 1315 N N . ALA A 1 182 ? 82.607 -35.731 5.088 1.00 101.02 282 ALA A N 1
ATOM 1316 C CA . ALA A 1 182 ? 82.288 -34.401 5.592 1.00 94.90 282 ALA A CA 1
ATOM 1317 C C . ALA A 1 182 ? 81.581 -33.587 4.527 1.00 96.45 282 ALA A C 1
ATOM 1318 O O . ALA A 1 182 ? 80.467 -33.098 4.735 1.00 98.09 282 ALA A O 1
ATOM 1320 N N . LEU A 1 183 ? 82.207 -33.466 3.358 1.00 97.22 283 LEU A N 1
ATOM 1321 C CA . LEU A 1 183 ? 81.592 -32.738 2.254 1.00 99.79 283 LEU A CA 1
ATOM 1322 C C . LEU A 1 183 ? 80.325 -33.426 1.747 1.00 97.38 283 LEU A C 1
ATOM 1323 O O . LEU A 1 183 ? 79.349 -32.754 1.401 1.00 95.01 283 LEU A O 1
ATOM 1328 N N . ALA A 1 184 ? 80.317 -34.760 1.704 1.00 95.85 284 ALA A N 1
ATOM 1329 C CA . ALA A 1 184 ? 79.161 -35.494 1.211 1.00 92.25 284 ALA A CA 1
ATOM 1330 C C . ALA A 1 184 ? 77.915 -35.162 2.002 1.00 96.72 284 ALA A C 1
ATOM 1331 O O . ALA A 1 184 ? 76.811 -35.195 1.455 1.00 97.07 284 ALA A O 1
ATOM 1333 N N . THR A 1 185 ? 78.069 -34.820 3.282 1.00 107.13 285 THR A N 1
ATOM 1334 C CA . THR A 1 185 ? 76.918 -34.456 4.111 1.00 108.42 285 THR A CA 1
ATOM 1335 C C . THR A 1 185 ? 76.478 -33.000 3.967 1.00 102.92 285 THR A C 1
ATOM 1336 O O . THR A 1 185 ? 75.513 -32.611 4.631 1.00 102.53 285 THR A O 1
ATOM 1340 N N . SER A 1 186 ? 77.127 -32.195 3.125 1.00 98.86 286 SER A N 1
ATOM 1341 C CA . SER A 1 186 ? 76.661 -30.830 2.938 1.00 104.43 286 SER A CA 1
ATOM 1342 C C . SER A 1 186 ? 75.235 -30.814 2.395 1.00 104.60 286 SER A C 1
ATOM 1343 O O . SER A 1 186 ? 74.647 -31.843 2.047 1.00 101.32 286 SER A O 1
ATOM 1346 N N . THR A 1 187 ? 74.674 -29.612 2.346 1.00 106.82 287 THR A N 1
ATOM 1347 C CA . THR A 1 187 ? 73.374 -29.406 1.733 1.00 107.70 287 THR A CA 1
ATOM 1348 C C . THR A 1 187 ? 73.283 -28.059 1.043 1.00 107.12 287 THR A C 1
ATOM 1349 O O . THR A 1 187 ? 72.203 -27.698 0.569 1.00 107.01 287 THR A O 1
ATOM 1353 N N . THR A 1 188 ? 74.371 -27.295 0.993 1.00 107.61 288 THR A N 1
ATOM 1354 C CA . THR A 1 188 ? 74.466 -26.193 0.046 1.00 110.03 288 THR A CA 1
ATOM 1355 C C . THR A 1 188 ? 75.126 -26.615 -1.263 1.00 109.32 288 THR A C 1
ATOM 1356 O O . THR A 1 188 ? 74.752 -26.103 -2.327 1.00 106.42 288 THR A O 1
ATOM 1360 N N . LEU A 1 189 ? 76.073 -27.558 -1.203 1.00 108.47 289 LEU A N 1
ATOM 1361 C CA . LEU A 1 189 ? 76.834 -28.000 -2.371 1.00 103.72 289 LEU A CA 1
ATOM 1362 C C . LEU A 1 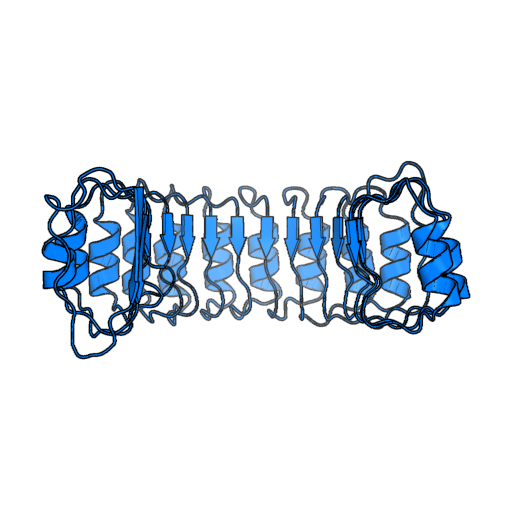189 ? 75.916 -28.675 -3.385 1.00 102.31 289 LEU A C 1
ATOM 1363 O O . LEU A 1 189 ? 75.338 -29.733 -3.111 1.00 105.73 289 LEU A O 1
ATOM 1368 N N . THR A 1 190 ? 75.777 -28.056 -4.557 1.00 98.30 290 THR A N 1
ATOM 1369 C CA . THR A 1 190 ? 75.137 -28.684 -5.705 1.00 100.00 290 THR A CA 1
ATOM 1370 C C . THR A 1 190 ? 76.140 -29.377 -6.606 1.00 101.61 290 THR A C 1
ATOM 1371 O O . THR A 1 190 ? 75.776 -30.329 -7.308 1.00 102.65 290 THR A O 1
ATOM 1375 N N . SER A 1 191 ? 77.388 -28.906 -6.609 1.00 98.87 291 SER A N 1
ATOM 1376 C CA . SER A 1 191 ? 78.410 -29.419 -7.506 1.00 92.12 291 SER A CA 1
ATOM 1377 C C . SER A 1 191 ? 79.752 -29.333 -6.805 1.00 86.11 291 SER A C 1
ATOM 1378 O O . SER A 1 191 ? 80.072 -28.320 -6.184 1.00 89.70 291 SER A O 1
ATOM 1381 N N . LEU A 1 192 ? 80.531 -30.401 -6.916 1.00 85.04 292 LEU A N 1
ATOM 1382 C CA . LEU A 1 192 ? 81.739 -30.576 -6.127 1.00 88.01 292 LEU A CA 1
ATOM 1383 C C . LEU A 1 192 ? 82.764 -31.343 -6.954 1.00 88.29 292 LEU A C 1
ATOM 1384 O O . LEU A 1 192 ? 82.411 -32.300 -7.644 1.00 84.32 292 LEU A O 1
ATOM 1389 N N . ASP A 1 193 ? 84.028 -30.919 -6.881 1.00 89.00 293 ASP A N 1
ATOM 1390 C CA . ASP A 1 193 ? 85.114 -31.478 -7.691 1.00 87.50 293 ASP A CA 1
ATOM 1391 C C . ASP A 1 193 ? 86.223 -31.948 -6.754 1.00 88.27 293 ASP A C 1
ATOM 1392 O O . ASP A 1 193 ? 87.092 -31.160 -6.378 1.00 87.76 293 ASP A O 1
ATOM 1397 N N . LEU A 1 194 ? 86.217 -33.236 -6.402 1.00 88.50 294 LEU A N 1
ATOM 1398 C CA . LEU A 1 194 ? 87.253 -33.777 -5.526 1.00 91.49 294 LEU A CA 1
ATOM 1399 C C . LEU A 1 194 ? 88.286 -34.592 -6.300 1.00 90.83 294 LEU A C 1
ATOM 1400 O O . LEU A 1 194 ? 88.640 -35.701 -5.895 1.00 92.14 294 LEU A O 1
ATOM 1405 N N . SER A 1 195 ? 88.814 -34.045 -7.381 1.00 88.35 295 SER A N 1
ATOM 1406 C CA . SER A 1 195 ? 89.711 -34.818 -8.221 1.00 88.52 295 SER A CA 1
ATOM 1407 C C . SER A 1 195 ? 91.138 -34.830 -7.671 1.00 95.34 295 SER A C 1
ATOM 1408 O O . SER A 1 195 ? 91.523 -34.018 -6.825 1.00 99.40 295 SER A O 1
ATOM 1411 N N . TYR A 1 196 ? 91.917 -35.790 -8.166 1.00 93.80 296 TYR A N 1
ATOM 1412 C CA . TYR A 1 196 ? 93.323 -35.974 -7.806 1.00 99.05 296 TYR A CA 1
ATOM 1413 C C . TYR A 1 196 ? 93.509 -35.918 -6.305 1.00 99.81 296 TYR A C 1
ATOM 1414 O O . TYR A 1 196 ? 94.440 -35.301 -5.789 1.00 102.58 296 TYR A O 1
ATOM 1423 N N . ASN A 1 197 ? 92.610 -36.592 -5.601 1.00 99.16 297 ASN A N 1
ATOM 1424 C CA . ASN A 1 197 ? 92.481 -36.404 -4.164 1.00 102.99 297 ASN A CA 1
ATOM 1425 C C . ASN A 1 197 ? 92.835 -37.624 -3.346 1.00 104.71 297 ASN A C 1
ATOM 1426 O O . ASN A 1 197 ? 93.401 -37.474 -2.262 1.00 103.06 297 ASN A O 1
ATOM 1431 N N . ALA A 1 198 ? 92.528 -38.819 -3.849 1.00 104.54 298 ALA A N 1
ATOM 1432 C CA . ALA A 1 198 ? 92.693 -40.066 -3.104 1.00 107.53 298 ALA A CA 1
ATOM 1433 C C . ALA A 1 198 ? 91.658 -40.171 -1.993 1.00 97.07 298 ALA A C 1
ATOM 1434 O O . ALA A 1 198 ? 91.925 -40.708 -0.919 1.00 89.39 298 ALA A O 1
ATOM 1436 N N . ILE A 1 199 ? 90.459 -39.672 -2.270 1.00 98.88 299 ILE A N 1
ATOM 1437 C CA . ILE A 1 199 ? 89.285 -40.132 -1.544 1.00 99.76 299 ILE A CA 1
ATOM 1438 C C . ILE A 1 199 ? 89.302 -41.644 -1.663 1.00 102.38 299 ILE A C 1
ATOM 1439 O O . ILE A 1 199 ? 89.831 -42.188 -2.639 1.00 110.83 299 ILE A O 1
ATOM 1444 N N . GLU A 1 200 ? 88.751 -42.346 -0.701 1.00 93.97 300 GLU A N 1
ATOM 1445 C CA . GLU A 1 200 ? 88.809 -43.794 -0.811 1.00 98.41 300 GLU A CA 1
ATOM 1446 C C . GLU A 1 200 ? 87.422 -44.323 -1.122 1.00 99.11 300 GLU A C 1
ATOM 1447 O O . GLU A 1 200 ? 86.474 -43.551 -1.335 1.00 97.83 300 GLU A O 1
ATOM 1453 N N . ALA A 1 201 ? 87.322 -45.657 -1.170 1.00 96.40 301 ALA A N 1
ATOM 1454 C CA . ALA A 1 201 ? 86.039 -46.295 -1.451 1.00 98.87 301 ALA A CA 1
ATOM 1455 C C . ALA A 1 201 ? 84.956 -45.799 -0.506 1.00 105.63 301 ALA A C 1
ATOM 1456 O O . ALA A 1 201 ? 83.789 -45.662 -0.899 1.00 100.74 301 ALA A O 1
ATOM 1458 N N . GLU A 1 202 ? 85.339 -45.513 0.740 1.00 105.30 302 GLU A N 1
ATOM 1459 C CA . GLU A 1 202 ? 84.416 -44.977 1.730 1.00 100.82 302 GLU A CA 1
ATOM 1460 C C . GLU A 1 202 ? 83.907 -43.593 1.330 1.00 102.47 302 GLU A C 1
ATOM 1461 O O . GLU A 1 202 ? 82.710 -43.305 1.458 1.00 103.29 302 GLU A O 1
ATOM 1467 N N . GLY A 1 203 ? 84.795 -42.725 0.841 1.00 99.31 303 GLY A N 1
ATOM 1468 C CA . GLY A 1 203 ? 84.344 -41.442 0.332 1.00 95.91 303 GLY A CA 1
ATOM 1469 C C . GLY A 1 203 ? 83.417 -41.589 -0.860 1.00 98.05 303 GLY A C 1
ATOM 1470 O O . GLY A 1 203 ? 82.407 -40.883 -0.973 1.00 96.40 303 GLY A O 1
ATOM 1471 N N . VAL A 1 204 ? 83.741 -42.519 -1.762 1.00 97.80 304 VAL A N 1
ATOM 1472 C CA . VAL A 1 204 ? 82.878 -42.748 -2.917 1.00 97.10 304 VAL A CA 1
ATOM 1473 C C . VAL A 1 204 ? 81.501 -43.196 -2.460 1.00 96.18 304 VAL A C 1
ATOM 1474 O O . VAL A 1 204 ? 80.481 -42.765 -3.004 1.00 88.81 304 VAL A O 1
ATOM 1478 N N . GLU A 1 205 ? 81.457 -44.067 -1.451 1.00 97.96 305 GLU A N 1
ATOM 1479 C CA . GLU A 1 205 ? 80.192 -44.555 -0.918 1.00 98.76 305 GLU A CA 1
ATOM 1480 C C . GLU A 1 205 ? 79.386 -43.424 -0.296 1.00 100.22 305 GLU A C 1
ATOM 1481 O O . GLU A 1 205 ? 78.165 -43.330 -0.492 1.00 98.58 305 GLU A O 1
ATOM 1487 N N . ALA A 1 206 ? 80.060 -42.570 0.476 1.00 97.83 306 ALA A N 1
ATOM 1488 C CA . ALA A 1 206 ? 79.449 -41.345 0.970 1.00 91.55 306 ALA A CA 1
ATOM 1489 C C . ALA A 1 206 ? 78.752 -40.595 -0.150 1.00 90.35 306 ALA A C 1
ATOM 1490 O O . ALA A 1 206 ? 77.565 -40.257 -0.054 1.00 88.17 306 ALA A O 1
ATOM 1492 N N . LEU A 1 207 ? 79.489 -40.338 -1.233 1.00 90.96 307 LEU A N 1
ATOM 1493 C CA . LEU A 1 207 ? 78.946 -39.546 -2.331 1.00 90.81 307 LEU A CA 1
ATOM 1494 C C . LEU A 1 207 ? 77.837 -40.293 -3.057 1.00 89.26 307 LEU A C 1
ATOM 1495 O O . LEU A 1 207 ? 76.843 -39.687 -3.474 1.00 84.77 307 LEU A O 1
ATOM 1500 N N . GLY A 1 208 ? 77.977 -41.606 -3.201 1.00 86.35 308 GLY A N 1
ATOM 1501 C CA . GLY A 1 208 ? 76.900 -42.385 -3.769 1.00 88.67 308 GLY A CA 1
ATOM 1502 C C . GLY A 1 208 ? 75.616 -42.204 -2.995 1.00 95.54 308 GLY A C 1
ATOM 1503 O O . GLY A 1 208 ? 74.539 -42.058 -3.581 1.00 95.84 308 GLY A O 1
ATOM 1504 N N . ARG A 1 209 ? 75.721 -42.163 -1.664 1.00 99.34 309 ARG A N 1
ATOM 1505 C CA . ARG A 1 209 ? 74.549 -41.997 -0.815 1.00 98.65 309 ARG A CA 1
ATOM 1506 C C . ARG A 1 209 ? 74.090 -40.547 -0.700 1.00 95.14 309 ARG A C 1
ATOM 1507 O O . ARG A 1 209 ? 72.985 -40.308 -0.200 1.00 94.82 309 ARG A O 1
ATOM 1515 N N . ASN A 1 210 ? 74.897 -39.584 -1.142 1.00 93.03 310 ASN A N 1
ATOM 1516 C CA . ASN A 1 210 ? 74.412 -38.215 -1.243 1.00 92.62 310 ASN A CA 1
ATOM 1517 C C . ASN A 1 210 ? 73.198 -38.144 -2.164 1.00 96.17 310 ASN A C 1
ATOM 1518 O O . ASN A 1 210 ? 73.039 -38.943 -3.091 1.00 98.35 310 ASN A O 1
ATOM 1523 N N . THR A 1 211 ? 72.332 -37.162 -1.894 1.00 99.24 311 THR A N 1
ATOM 1524 C CA . THR A 1 211 ? 71.153 -36.892 -2.711 1.00 101.07 311 THR A CA 1
ATOM 1525 C C . THR A 1 211 ? 70.983 -35.405 -2.996 1.00 98.77 311 THR A C 1
ATOM 1526 O O . THR A 1 211 ? 69.932 -34.992 -3.504 1.00 93.43 311 THR A O 1
ATOM 1530 N N . THR A 1 212 ? 71.985 -34.596 -2.668 1.00 101.46 312 THR A N 1
ATOM 1531 C CA . THR A 1 212 ? 71.924 -33.154 -2.815 1.00 99.04 312 THR A CA 1
ATOM 1532 C C . THR A 1 212 ? 72.831 -32.624 -3.919 1.00 97.60 312 THR A C 1
ATOM 1533 O O . THR A 1 212 ? 72.585 -31.522 -4.422 1.00 91.55 312 THR A O 1
ATOM 1537 N N . LEU A 1 213 ? 73.853 -33.384 -4.315 1.00 101.33 313 LEU A N 1
ATOM 1538 C CA . LEU A 1 213 ? 74.719 -32.990 -5.415 1.00 96.55 313 LEU A CA 1
ATOM 1539 C C . LEU A 1 213 ? 74.022 -33.213 -6.749 1.00 97.21 313 LEU A C 1
ATOM 1540 O O . LEU A 1 213 ? 73.163 -34.089 -6.893 1.00 99.07 313 LEU A O 1
ATOM 1545 N N . ARG A 1 214 ? 74.407 -32.399 -7.729 1.00 95.01 314 ARG A N 1
ATOM 1546 C CA . ARG A 1 214 ? 73.916 -32.506 -9.089 1.00 94.80 314 ARG A CA 1
ATOM 1547 C C . ARG A 1 214 ? 75.025 -32.725 -10.110 1.00 94.31 314 ARG A C 1
ATOM 1548 O O . ARG A 1 214 ? 74.727 -33.027 -11.277 1.00 93.29 314 ARG A O 1
ATOM 1556 N N . THR A 1 215 ? 76.286 -32.614 -9.694 1.00 88.47 315 THR A N 1
ATOM 1557 C CA . THR A 1 215 ? 77.430 -32.545 -10.589 1.00 84.82 315 THR A CA 1
ATOM 1558 C C . THR A 1 215 ? 78.666 -32.883 -9.767 1.00 82.89 315 THR A C 1
ATOM 1559 O O . THR A 1 215 ? 78.863 -32.306 -8.700 1.00 87.82 315 THR A O 1
ATOM 1563 N N . LEU A 1 216 ? 79.487 -33.819 -10.240 1.00 82.68 316 LEU A N 1
ATOM 1564 C CA . LEU A 1 216 ? 80.549 -34.359 -9.393 1.00 81.57 316 LEU A CA 1
ATOM 1565 C C . LEU A 1 216 ? 81.744 -34.839 -10.222 1.00 82.48 316 LEU A C 1
ATOM 1566 O O . LEU A 1 216 ? 81.573 -35.581 -11.191 1.00 81.51 316 LEU A O 1
ATOM 1571 N N . HIS A 1 217 ? 82.953 -34.429 -9.828 1.00 81.65 317 HIS A N 1
ATOM 1572 C CA . HIS A 1 217 ? 84.194 -34.778 -10.515 1.00 81.43 317 HIS A CA 1
ATOM 1573 C C . HIS A 1 217 ? 85.089 -35.630 -9.617 1.00 84.89 317 HIS A C 1
ATOM 1574 O O . HIS A 1 217 ? 85.370 -35.246 -8.478 1.00 84.77 317 HIS A O 1
ATOM 1581 N N . ALA A 1 218 ? 85.578 -36.754 -10.141 1.00 80.73 318 ALA A N 1
ATOM 1582 C CA . ALA A 1 218 ? 86.450 -37.660 -9.392 1.00 79.78 318 ALA A CA 1
ATOM 1583 C C . ALA A 1 218 ? 87.587 -38.170 -10.286 1.00 87.39 318 ALA A C 1
ATOM 1584 O O . ALA A 1 218 ? 87.959 -39.345 -10.259 1.00 92.04 318 ALA A O 1
ATOM 1586 N N . CYS A 1 219 ? 88.184 -37.265 -11.058 1.00 78.61 319 CYS A N 1
ATOM 1587 C CA . CYS A 1 219 ? 89.230 -37.621 -12.004 1.00 76.93 319 CYS A CA 1
ATOM 1588 C C . CYS A 1 219 ? 90.544 -37.962 -11.306 1.00 87.11 319 CYS A C 1
ATOM 1589 O O . CYS A 1 219 ? 91.076 -37.151 -10.551 1.00 96.95 319 CYS A O 1
ATOM 1592 N N . GLY A 1 220 ? 91.086 -39.145 -11.579 1.00 83.89 320 GLY A N 1
ATOM 1593 C CA . GLY A 1 220 ? 92.422 -39.470 -11.124 1.00 82.59 320 GLY A CA 1
ATOM 1594 C C . GLY A 1 220 ? 92.514 -39.870 -9.675 1.00 92.19 320 GLY A C 1
ATOM 1595 O O . GLY A 1 220 ? 93.519 -39.571 -9.017 1.00 96.75 320 GLY A O 1
ATOM 1596 N N . ASN A 1 221 ? 91.482 -40.522 -9.143 1.00 88.70 321 ASN A N 1
ATOM 1597 C CA . ASN A 1 221 ? 91.536 -41.081 -7.803 1.00 90.61 321 ASN A CA 1
ATOM 1598 C C . ASN A 1 221 ? 91.553 -42.598 -7.813 1.00 87.10 321 ASN A C 1
ATOM 1599 O O . ASN A 1 221 ? 91.382 -43.215 -6.761 1.00 93.19 321 ASN A O 1
ATOM 1604 N N . GLU A 1 222 ? 91.734 -43.206 -8.977 1.00 87.57 322 GLU A N 1
ATOM 1605 C CA . GLU A 1 222 ? 91.982 -44.625 -9.168 1.00 84.09 322 GLU A CA 1
ATOM 1606 C C . GLU A 1 222 ? 90.746 -45.477 -8.944 1.00 81.19 322 GLU A C 1
ATOM 1607 O O . GLU A 1 222 ? 90.880 -46.694 -8.819 1.00 79.25 322 GLU A O 1
ATOM 1613 N N . LEU A 1 223 ? 89.558 -44.884 -8.941 1.00 77.76 323 LEU A N 1
ATOM 1614 C CA . LEU A 1 223 ? 88.339 -45.618 -8.631 1.00 83.89 323 LEU A CA 1
ATOM 1615 C C . LEU A 1 223 ? 88.177 -46.856 -9.499 1.00 82.83 323 LEU A C 1
ATOM 1616 O O . LEU A 1 223 ? 88.186 -46.772 -10.723 1.00 84.93 323 LEU A O 1
ATOM 1621 N N . GLY A 1 224 ? 87.979 -48.005 -8.865 1.00 88.89 324 GLY A N 1
ATOM 1622 C CA . GLY A 1 224 ? 87.671 -49.227 -9.573 1.00 90.79 324 GLY A CA 1
ATOM 1623 C C . GLY A 1 224 ? 86.189 -49.386 -9.860 1.00 91.40 324 GLY A C 1
ATOM 1624 O O . GLY A 1 224 ? 85.377 -48.468 -9.711 1.00 88.76 324 GLY A O 1
ATOM 1625 N N . HIS A 1 225 ? 85.834 -50.601 -10.271 1.00 91.35 325 HIS A N 1
ATOM 1626 C CA . HIS A 1 225 ? 84.456 -50.847 -10.660 1.00 94.34 325 HIS A CA 1
ATOM 1627 C C . HIS A 1 225 ? 83.527 -50.891 -9.470 1.00 94.54 325 HIS A C 1
ATOM 1628 O O . HIS A 1 225 ? 82.335 -50.633 -9.629 1.00 92.36 325 HIS A O 1
ATOM 1635 N N . ARG A 1 226 ? 84.038 -51.209 -8.283 1.00 100.74 326 ARG A N 1
ATOM 1636 C CA . ARG A 1 226 ? 83.218 -51.112 -7.079 1.00 101.14 326 ARG A CA 1
ATOM 1637 C C . ARG A 1 226 ? 82.693 -49.693 -6.911 1.00 95.97 326 ARG A C 1
ATOM 1638 O O . ARG A 1 226 ? 81.479 -49.453 -6.951 1.00 90.06 326 ARG A O 1
ATOM 1646 N N . GLU A 1 227 ? 83.621 -48.741 -6.747 1.00 94.19 327 GLU A N 1
ATOM 1647 C CA . GLU A 1 227 ? 83.311 -47.315 -6.772 1.00 93.05 327 GLU A CA 1
ATOM 1648 C C . GLU A 1 227 ? 82.361 -46.965 -7.908 1.00 91.73 327 GLU A C 1
ATOM 1649 O O . GLU A 1 227 ? 81.430 -46.163 -7.735 1.00 88.06 327 GLU A O 1
ATOM 1655 N N . ALA A 1 228 ? 82.592 -47.548 -9.086 1.00 90.73 328 ALA A N 1
ATOM 1656 C CA . ALA A 1 228 ? 81.721 -47.258 -10.219 1.00 89.02 328 ALA A CA 1
ATOM 1657 C C . ALA A 1 228 ? 80.291 -47.704 -9.946 1.00 88.67 328 ALA A C 1
ATOM 1658 O O . ALA A 1 228 ? 79.341 -46.976 -10.245 1.00 86.51 328 ALA A O 1
ATOM 1660 N N . GLU A 1 229 ? 80.124 -48.903 -9.388 1.00 90.75 329 GLU A N 1
ATOM 1661 C CA . GLU A 1 229 ? 78.793 -49.405 -9.070 1.00 89.60 329 GLU A CA 1
ATOM 1662 C C . GLU A 1 229 ? 78.120 -48.505 -8.045 1.00 91.92 329 GLU A C 1
ATOM 1663 O O . GLU A 1 229 ? 76.971 -48.072 -8.235 1.00 87.00 329 GLU A O 1
ATOM 1669 N N . LEU A 1 230 ? 78.850 -48.195 -6.966 1.00 92.20 330 LEU A N 1
ATOM 1670 C CA . LEU A 1 230 ? 78.358 -47.300 -5.920 1.00 89.68 330 LEU A CA 1
ATOM 1671 C C . LEU A 1 230 ? 77.834 -46.010 -6.516 1.00 89.45 330 LEU A C 1
ATOM 1672 O O . LEU A 1 230 ? 76.681 -45.623 -6.288 1.00 89.60 330 LEU A O 1
ATOM 1677 N N . LEU A 1 231 ? 78.676 -45.339 -7.300 1.00 85.42 331 LEU A N 1
ATOM 1678 C CA . LEU A 1 231 ? 78.280 -44.081 -7.915 1.00 83.53 331 LEU A CA 1
ATOM 1679 C C . LEU A 1 231 ? 77.071 -44.266 -8.814 1.00 84.19 331 LEU A C 1
ATOM 1680 O O . LEU A 1 231 ? 76.065 -43.568 -8.652 1.00 84.41 331 LEU A O 1
ATOM 1685 N N . ALA A 1 232 ? 77.148 -45.219 -9.754 1.00 85.12 332 ALA A N 1
ATOM 1686 C CA . ALA A 1 232 ? 76.081 -45.453 -10.719 1.00 84.33 332 ALA A CA 1
ATOM 1687 C C . ALA A 1 232 ? 74.742 -45.654 -10.040 1.00 88.91 332 ALA A C 1
ATOM 1688 O O . ALA A 1 232 ? 73.697 -45.288 -10.601 1.00 83.52 332 ALA A O 1
ATOM 1690 N N . ALA A 1 233 ? 74.760 -46.242 -8.834 1.00 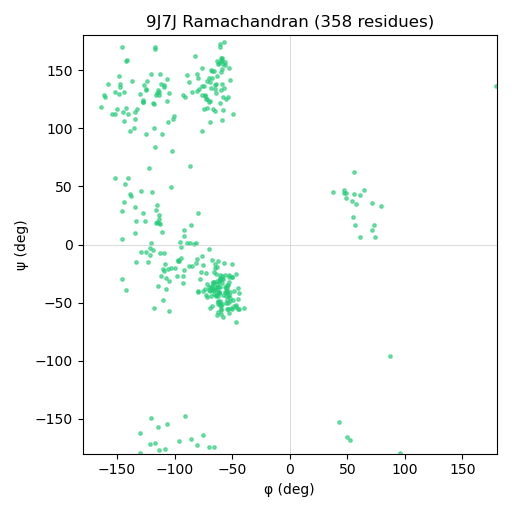85.85 333 ALA A N 1
ATOM 1691 C CA . ALA A 1 233 ? 73.537 -46.437 -8.071 1.00 81.10 333 ALA A CA 1
ATOM 1692 C C . ALA A 1 233 ? 72.862 -45.116 -7.742 1.00 84.23 333 ALA A C 1
ATOM 1693 O O . ALA A 1 233 ? 71.630 -45.061 -7.640 1.00 79.96 333 ALA A O 1
ATOM 1695 N N . ASN A 1 234 ? 73.648 -44.044 -7.588 1.00 85.10 334 ASN A N 1
ATOM 1696 C CA . ASN A 1 234 ? 73.103 -42.741 -7.221 1.00 84.69 334 ASN A CA 1
ATOM 1697 C C . ASN A 1 234 ? 72.114 -42.249 -8.254 1.00 86.92 334 ASN A C 1
ATOM 1698 O O . ASN A 1 234 ? 72.463 -42.034 -9.420 1.00 91.04 334 ASN A O 1
ATOM 1703 N N . THR A 1 235 ? 70.903 -41.998 -7.806 1.00 85.13 335 THR A N 1
ATOM 1704 C CA . THR A 1 235 ? 69.835 -41.600 -8.694 1.00 89.98 335 THR A CA 1
ATOM 1705 C C . THR A 1 235 ? 69.654 -40.088 -8.773 1.00 92.60 335 THR A C 1
ATOM 1706 O O . THR A 1 235 ? 68.770 -39.620 -9.499 1.00 91.53 335 THR A O 1
ATOM 1710 N N . THR A 1 236 ? 70.495 -39.311 -8.088 1.00 90.58 336 THR A N 1
ATOM 1711 C CA . THR A 1 236 ? 70.271 -37.875 -7.940 1.00 93.46 336 THR A CA 1
ATOM 1712 C C . THR A 1 236 ? 71.194 -37.010 -8.792 1.00 91.33 336 THR A C 1
ATOM 1713 O O . THR A 1 236 ? 70.858 -35.850 -9.058 1.00 87.70 336 THR A O 1
ATOM 1717 N N . LEU A 1 237 ? 72.333 -37.549 -9.223 1.00 94.44 337 LEU A N 1
ATOM 1718 C CA . LEU A 1 237 ? 73.301 -36.806 -10.018 1.00 88.93 337 LEU A CA 1
ATOM 1719 C C . LEU A 1 237 ? 72.884 -36.730 -11.476 1.00 88.96 337 LEU A C 1
ATOM 1720 O O . LEU A 1 237 ? 72.339 -37.686 -12.042 1.00 90.53 337 LEU A O 1
ATOM 1725 N N . THR A 1 238 ? 73.165 -35.586 -12.091 1.00 87.28 338 THR A N 1
ATOM 1726 C CA . THR A 1 238 ? 72.967 -35.421 -13.519 1.00 90.39 338 THR A CA 1
ATOM 1727 C C . THR A 1 238 ? 74.267 -35.342 -14.305 1.00 91.92 338 THR A C 1
ATOM 1728 O O . THR A 1 238 ? 74.260 -35.628 -15.506 1.00 91.14 338 THR A O 1
ATOM 1732 N N . VAL A 1 239 ? 75.374 -34.963 -13.669 1.00 88.73 339 VAL A N 1
ATOM 1733 C CA . VAL A 1 239 ? 76.640 -34.771 -14.363 1.00 85.39 339 VAL A CA 1
ATOM 1734 C C . VAL A 1 239 ? 77.748 -35.434 -13.549 1.00 84.30 339 VAL A C 1
ATOM 1735 O O . VAL A 1 239 ? 78.131 -34.932 -12.490 1.00 83.73 339 VAL A O 1
ATOM 1739 N N . LEU A 1 240 ? 78.259 -36.553 -14.037 1.00 83.45 340 LEU A N 1
ATOM 1740 C CA . LEU A 1 240 ? 79.344 -37.272 -13.390 1.00 83.08 340 LEU A CA 1
ATOM 1741 C C . LEU A 1 240 ? 80.534 -37.366 -14.349 1.00 84.75 340 LEU A C 1
ATOM 1742 O O . LEU A 1 240 ? 80.362 -37.448 -15.573 1.00 85.39 340 LEU A O 1
ATOM 1747 N N . ASN A 1 241 ? 81.745 -37.338 -13.783 1.00 79.79 341 ASN A N 1
ATOM 1748 C CA . ASN A 1 241 ? 82.988 -37.315 -14.551 1.00 80.23 341 ASN A CA 1
ATOM 1749 C C . ASN A 1 241 ? 84.007 -38.148 -13.794 1.00 77.83 341 ASN A C 1
ATOM 1750 O O . ASN A 1 241 ? 84.520 -37.696 -12.771 1.00 80.15 341 ASN A O 1
ATOM 1755 N N . LEU A 1 242 ? 84.321 -39.344 -14.291 1.00 74.68 342 LEU A N 1
ATOM 1756 C CA . LEU A 1 242 ? 85.324 -40.207 -13.655 1.00 76.74 342 LEU A CA 1
ATOM 1757 C C . LEU A 1 242 ? 86.428 -40.534 -14.663 1.00 79.28 342 LEU A C 1
ATOM 1758 O O . LEU A 1 242 ? 86.606 -41.694 -15.043 1.00 84.04 342 LEU A O 1
ATOM 1763 N N . SER A 1 243 ? 87.187 -39.528 -15.071 1.00 76.65 343 SER A N 1
ATOM 1764 C CA . SER A 1 243 ? 88.286 -39.746 -15.987 1.00 73.39 343 SER A CA 1
ATOM 1765 C C . SER A 1 243 ? 89.527 -40.261 -15.267 1.00 73.08 343 SER A C 1
ATOM 1766 O O . SER A 1 243 ? 89.803 -39.896 -14.136 1.00 80.38 343 SER A O 1
ATOM 1769 N N . SER A 1 244 ? 90.288 -41.099 -15.948 1.00 77.70 344 SER A N 1
ATOM 1770 C CA . SER A 1 244 ? 91.592 -41.571 -15.489 1.00 79.64 344 SER A CA 1
ATOM 1771 C C . SER A 1 244 ? 91.455 -42.400 -14.217 1.00 83.20 344 SER A C 1
ATOM 1772 O O . SER A 1 244 ? 92.172 -42.223 -13.224 1.00 87.74 344 SER A O 1
ATOM 1775 N N . ASN A 1 245 ? 90.501 -43.311 -14.252 1.00 81.02 345 ASN A N 1
ATOM 1776 C CA . ASN A 1 245 ? 90.312 -44.313 -13.225 1.00 84.10 345 ASN A CA 1
ATOM 1777 C C . ASN A 1 245 ? 90.413 -45.672 -13.904 1.00 86.23 345 ASN A C 1
ATOM 1778 O O . ASN A 1 245 ? 90.775 -45.758 -15.074 1.00 88.70 345 ASN A O 1
ATOM 1783 N N . ALA A 1 246 ? 90.110 -46.743 -13.180 1.00 81.49 346 ALA A N 1
ATOM 1784 C CA . ALA A 1 246 ? 90.086 -48.071 -13.767 1.00 81.10 346 ALA A CA 1
ATOM 1785 C C . ALA A 1 246 ? 88.711 -48.703 -13.657 1.00 85.19 346 ALA A C 1
ATOM 1786 O O . ALA A 1 246 ? 88.586 -49.879 -13.315 1.00 100.07 346 ALA A O 1
ATOM 1788 N N . ILE A 1 247 ? 87.666 -47.950 -13.972 1.00 81.04 347 ILE A N 1
ATOM 1789 C CA . ILE A 1 247 ? 86.319 -48.464 -13.774 1.00 83.84 347 ILE A CA 1
ATOM 1790 C C . ILE A 1 247 ? 86.044 -49.578 -14.781 1.00 83.89 347 ILE A C 1
ATOM 1791 O O . ILE A 1 247 ? 85.007 -50.248 -14.710 1.00 84.82 347 ILE A O 1
ATOM 1796 N N . GLY A 1 248 ? 87.011 -49.825 -15.675 1.00 84.12 348 GLY A N 1
ATOM 1797 C CA . GLY A 1 248 ? 87.043 -50.995 -16.532 1.00 84.89 348 GLY A CA 1
ATOM 1798 C C . GLY A 1 248 ? 85.757 -51.269 -17.277 1.00 82.88 348 GLY A C 1
ATOM 1799 O O . GLY A 1 248 ? 84.872 -50.409 -17.358 1.00 82.33 348 GLY A O 1
ATOM 1800 N N . ASN A 1 249 ? 85.623 -52.469 -17.829 1.00 79.63 349 ASN A N 1
ATOM 1801 C CA . ASN A 1 249 ? 84.343 -52.786 -18.447 1.00 89.19 349 ASN A CA 1
ATOM 1802 C C . ASN A 1 249 ? 83.229 -52.823 -17.411 1.00 90.80 349 ASN A C 1
ATOM 1803 O O . ASN A 1 249 ? 82.115 -52.347 -17.666 1.00 89.05 349 ASN A O 1
ATOM 1808 N N . ALA A 1 250 ? 83.524 -53.368 -16.233 1.00 86.94 350 ALA A N 1
ATOM 1809 C CA . ALA A 1 250 ? 82.500 -53.588 -15.225 1.00 84.95 350 ALA A CA 1
ATOM 1810 C C . ALA A 1 250 ? 81.850 -52.278 -14.785 1.00 88.87 350 ALA A C 1
ATOM 1811 O O . ALA A 1 250 ? 80.626 -52.200 -14.622 1.00 92.09 350 ALA A O 1
ATOM 1813 N N . GLY A 1 251 ? 82.648 -51.228 -14.597 1.00 85.77 351 GLY A N 1
ATOM 1814 C CA . GLY A 1 251 ? 82.069 -49.959 -14.195 1.00 82.34 351 GLY A CA 1
ATOM 1815 C C . GLY A 1 251 ? 81.216 -49.341 -15.284 1.00 85.12 351 GLY A C 1
ATOM 1816 O O . GLY A 1 251 ? 80.168 -48.738 -15.015 1.00 88.88 351 GLY A O 1
ATOM 1817 N N . ALA A 1 252 ? 81.664 -49.454 -16.529 1.00 84.48 352 ALA A N 1
ATOM 1818 C CA . ALA A 1 252 ? 80.815 -49.041 -17.637 1.00 85.02 352 ALA A CA 1
ATOM 1819 C C . ALA A 1 252 ? 79.474 -49.754 -17.578 1.00 88.65 352 ALA A C 1
ATOM 1820 O O . ALA A 1 252 ? 78.411 -49.115 -17.644 1.00 86.60 352 ALA A O 1
ATOM 1822 N N . ARG A 1 253 ? 79.523 -51.086 -17.432 1.00 90.48 353 ARG A N 1
ATOM 1823 C CA . ARG A 1 253 ? 78.330 -51.927 -17.359 1.00 87.47 353 ARG A CA 1
ATOM 1824 C C . ARG A 1 253 ? 77.387 -51.450 -16.275 1.00 90.56 353 ARG A C 1
ATOM 1825 O O . ARG A 1 253 ? 76.161 -51.456 -16.452 1.00 90.94 353 ARG A O 1
ATOM 1833 N N . ALA A 1 254 ? 77.957 -51.067 -15.129 1.00 91.41 354 ALA A N 1
ATOM 1834 C CA . ALA A 1 254 ? 77.203 -50.438 -14.051 1.00 85.59 354 ALA A CA 1
ATOM 1835 C C . ALA A 1 254 ? 76.456 -49.210 -14.554 1.00 86.33 354 ALA A C 1
ATOM 1836 O O . ALA A 1 254 ? 75.235 -49.097 -14.406 1.00 89.90 354 ALA A O 1
ATOM 1838 N N . PHE A 1 255 ? 77.184 -48.275 -15.162 1.00 84.46 355 PHE A N 1
ATOM 1839 C CA . PHE A 1 255 ? 76.531 -47.056 -15.624 1.00 84.10 355 PHE A CA 1
ATOM 1840 C C . PHE A 1 255 ? 75.500 -47.339 -16.689 1.00 91.42 355 PHE A C 1
ATOM 1841 O O . PHE A 1 255 ? 74.617 -46.502 -16.926 1.00 93.02 355 PHE A O 1
ATOM 1849 N N . GLY A 1 256 ? 75.599 -48.500 -17.332 1.00 93.23 356 GLY A N 1
ATOM 1850 C CA . GLY A 1 256 ? 74.591 -48.883 -18.305 1.00 101.30 356 GLY A CA 1
ATOM 1851 C C . GLY A 1 256 ? 73.191 -48.866 -17.723 1.00 102.47 356 GLY A C 1
ATOM 1852 O O . GLY A 1 256 ? 72.230 -48.466 -18.399 1.00 103.11 356 GLY A O 1
ATOM 1853 N N . ALA A 1 257 ? 73.057 -49.271 -16.455 1.00 95.40 357 ALA A N 1
ATOM 1854 C CA . ALA A 1 257 ? 71.757 -49.287 -15.801 1.00 96.36 357 ALA A CA 1
ATOM 1855 C C . ALA A 1 257 ? 71.298 -47.904 -15.358 1.00 93.51 357 ALA A C 1
ATOM 1856 O O . ALA A 1 257 ? 70.090 -47.683 -15.229 1.00 89.75 357 ALA A O 1
ATOM 1858 N N . ASN A 1 258 ? 72.215 -46.968 -15.143 1.00 90.14 358 ASN A N 1
ATOM 1859 C CA . ASN A 1 258 ? 71.826 -45.666 -14.619 1.00 91.28 358 ASN A CA 1
ATOM 1860 C C . ASN A 1 258 ? 71.043 -44.910 -15.672 1.00 95.83 358 ASN A C 1
ATOM 1861 O O . ASN A 1 258 ? 71.615 -44.385 -16.629 1.00 105.51 358 ASN A O 1
ATOM 1866 N N . THR A 1 259 ? 69.733 -44.833 -15.485 1.00 93.17 359 THR A N 1
ATOM 1867 C CA . THR A 1 259 ? 68.862 -44.057 -16.350 1.00 97.57 359 THR A CA 1
ATOM 1868 C C . THR A 1 259 ? 68.668 -42.636 -15.849 1.00 98.79 359 THR A C 1
ATOM 1869 O O . THR A 1 259 ? 67.777 -41.932 -16.332 1.00 99.46 359 THR A O 1
ATOM 1873 N N . THR A 1 260 ? 69.474 -42.199 -14.892 1.00 95.19 360 THR A N 1
ATOM 1874 C CA . THR A 1 260 ? 69.279 -40.884 -14.308 1.00 97.69 360 THR A CA 1
ATOM 1875 C C . THR A 1 260 ? 70.304 -39.867 -14.789 1.00 98.11 360 THR A C 1
ATOM 1876 O O . THR A 1 260 ? 69.968 -38.684 -14.927 1.00 94.42 360 THR A O 1
ATOM 1880 N N . LEU A 1 261 ? 71.527 -40.311 -15.085 1.00 97.76 361 LEU A N 1
ATOM 1881 C CA . LEU A 1 261 ? 72.595 -39.405 -15.472 1.00 90.88 361 LEU A CA 1
ATOM 1882 C C . LEU A 1 261 ? 72.282 -38.775 -16.818 1.00 92.36 361 LEU A C 1
ATOM 1883 O O . LEU A 1 261 ? 71.618 -39.371 -17.665 1.00 93.56 361 LEU A O 1
ATOM 1888 N N . VAL A 1 262 ? 72.759 -37.550 -17.005 1.00 90.24 362 VAL A N 1
ATOM 1889 C CA . VAL A 1 262 ? 72.567 -36.832 -18.260 1.00 89.75 362 VAL A CA 1
ATOM 1890 C C . VAL A 1 262 ? 73.861 -36.809 -19.062 1.00 91.89 362 VAL A C 1
ATOM 1891 O O . VAL A 1 262 ? 73.896 -37.259 -20.213 1.00 93.27 362 VAL A O 1
ATOM 1895 N N . GLU A 1 263 ? 74.921 -36.282 -18.463 1.00 88.56 363 GLU A N 1
ATOM 1896 C CA . GLU A 1 263 ? 76.263 -36.321 -19.019 1.00 84.83 363 GLU A CA 1
ATOM 1897 C C . GLU A 1 263 ? 77.130 -37.223 -18.160 1.00 84.25 363 GLU A C 1
ATOM 1898 O O . GLU A 1 263 ? 77.067 -37.167 -16.934 1.00 87.75 363 GLU A O 1
ATOM 1904 N N . LEU A 1 264 ? 77.953 -38.039 -18.797 1.00 81.70 364 LEU A N 1
ATOM 1905 C CA . LEU A 1 264 ? 78.853 -38.936 -18.084 1.00 79.72 364 LEU A CA 1
ATOM 1906 C C . LEU A 1 264 ? 80.162 -38.976 -18.855 1.00 78.83 364 LEU A C 1
ATOM 1907 O O . LEU A 1 264 ? 80.167 -39.376 -20.021 1.00 82.08 364 LEU A O 1
ATOM 1912 N N . ASN A 1 265 ? 81.258 -38.527 -18.242 1.00 72.54 365 ASN A N 1
ATOM 1913 C CA . ASN A 1 265 ? 82.575 -38.580 -18.873 1.00 77.34 365 ASN A CA 1
ATOM 1914 C C . ASN A 1 265 ? 83.331 -39.776 -18.312 1.00 78.57 365 ASN A C 1
ATOM 1915 O O . ASN A 1 265 ? 83.737 -39.763 -17.148 1.00 77.44 365 ASN A O 1
ATOM 1920 N N . LEU A 1 266 ? 83.552 -40.795 -19.141 1.00 71.09 366 LEU A N 1
ATOM 1921 C CA . LEU A 1 266 ? 84.294 -41.971 -18.713 1.00 70.42 366 LEU A CA 1
ATOM 1922 C C . LEU A 1 266 ? 85.609 -42.126 -19.476 1.00 77.02 366 LEU A C 1
ATOM 1923 O O . LEU A 1 266 ? 86.059 -43.246 -19.718 1.00 78.41 366 LEU A O 1
ATOM 1928 N N . SER A 1 267 ? 86.250 -41.020 -19.843 1.00 75.53 367 SER A N 1
ATOM 1929 C CA . SER A 1 267 ? 87.500 -41.097 -20.581 1.00 72.96 367 SER A CA 1
ATOM 1930 C C . SER A 1 267 ? 88.575 -41.845 -19.789 1.00 73.87 367 SER A C 1
ATOM 1931 O O . SER A 1 267 ? 88.502 -41.995 -18.581 1.00 75.42 367 SER A O 1
ATOM 1934 N N . ASN A 1 268 ? 89.566 -42.355 -20.510 1.00 78.72 368 ASN A N 1
ATOM 1935 C CA . ASN A 1 268 ? 90.788 -42.923 -19.935 1.00 75.16 368 ASN A CA 1
ATOM 1936 C C . ASN A 1 268 ? 90.511 -43.909 -18.808 1.00 78.84 368 ASN A C 1
ATOM 1937 O O . ASN A 1 268 ? 91.170 -43.894 -17.773 1.00 77.97 368 ASN A O 1
ATOM 1942 N N . ASN A 1 269 ? 89.535 -44.799 -19.008 1.00 85.21 369 ASN A N 1
ATOM 1943 C CA . ASN A 1 269 ? 89.268 -45.855 -18.030 1.00 82.73 369 ASN A CA 1
ATOM 1944 C C . ASN A 1 269 ? 89.540 -47.246 -18.580 1.00 81.37 369 ASN A C 1
ATOM 1945 O O . ASN A 1 269 ? 89.006 -48.221 -18.047 1.00 82.32 369 ASN A O 1
ATOM 1950 N N . GLY A 1 270 ? 90.329 -47.357 -19.649 1.00 81.16 370 GLY A N 1
ATOM 1951 C CA . GLY A 1 270 ? 90.641 -48.664 -20.195 1.00 83.08 370 GLY A CA 1
ATOM 1952 C C . GLY A 1 270 ? 89.432 -49.507 -20.535 1.00 82.42 370 GLY A C 1
ATOM 1953 O O . GLY A 1 270 ? 89.536 -50.734 -20.567 1.00 84.05 370 GLY A O 1
ATOM 1954 N N . ILE A 1 271 ? 88.282 -48.872 -20.783 1.00 80.07 371 ILE A N 1
ATOM 1955 C CA . ILE A 1 271 ? 87.072 -49.576 -21.189 1.00 79.72 371 ILE A CA 1
ATOM 1956 C C . ILE A 1 271 ? 87.286 -50.230 -22.545 1.00 89.04 371 ILE A C 1
ATOM 1957 O O . ILE A 1 271 ? 87.874 -49.628 -23.457 1.00 91.29 371 ILE A O 1
ATOM 1962 N N . GLU A 1 272 ? 86.798 -51.467 -22.696 1.00 93.56 372 GLU A N 1
ATOM 1963 C CA . GLU A 1 272 ? 86.844 -52.192 -23.965 1.00 87.37 372 GLU A CA 1
ATOM 1964 C C . GLU A 1 272 ? 85.463 -52.519 -24.516 1.00 88.31 372 GLU A C 1
ATOM 1965 O O . GLU A 1 272 ? 85.176 -52.182 -25.664 1.00 97.50 372 GLU A O 1
ATOM 1971 N N . ARG A 1 273 ? 84.603 -53.187 -23.750 1.00 88.74 373 ARG A N 1
ATOM 1972 C CA . ARG A 1 273 ? 83.197 -53.334 -24.110 1.00 89.37 373 ARG A CA 1
ATOM 1973 C C . ARG A 1 273 ? 82.420 -52.161 -23.535 1.00 86.32 373 ARG A C 1
ATOM 1974 O O . ARG A 1 273 ? 82.731 -51.674 -22.448 1.00 85.41 373 ARG A O 1
ATOM 1982 N N . VAL A 1 274 ? 81.390 -51.719 -24.249 1.00 86.91 374 VAL A N 1
ATOM 1983 C CA . VAL A 1 274 ? 80.445 -50.801 -23.612 1.00 88.52 374 VAL A CA 1
ATOM 1984 C C . VAL A 1 274 ? 79.098 -51.500 -23.456 1.00 93.14 374 VAL A C 1
ATOM 1985 O O . VAL A 1 274 ? 78.731 -52.345 -24.286 1.00 95.61 374 VAL A O 1
ATOM 1989 N N . PRO A 1 275 ? 78.343 -51.203 -22.402 1.00 93.11 375 PRO A N 1
ATOM 1990 C CA . PRO A 1 275 ? 77.014 -51.793 -22.262 1.00 93.31 375 PRO A CA 1
ATOM 1991 C C . PRO A 1 275 ? 75.979 -51.078 -23.098 1.00 93.94 375 PRO A C 1
ATOM 1992 O O . PRO A 1 275 ? 76.284 -50.168 -23.874 1.00 92.36 375 PRO A O 1
ATOM 1996 N N . GLU A 1 276 ? 74.738 -51.462 -22.896 1.00 98.67 376 GLU A N 1
ATOM 1997 C CA . GLU A 1 276 ? 73.610 -50.870 -23.588 1.00 107.31 376 GLU A CA 1
ATOM 1998 C C . GLU A 1 276 ? 72.871 -49.971 -22.616 1.00 107.01 376 GLU A C 1
ATOM 1999 O O . GLU A 1 276 ? 72.166 -50.461 -21.730 1.00 113.23 376 GLU A O 1
ATOM 2005 N N . TRP A 1 277 ? 73.029 -48.665 -22.776 1.00 104.64 377 TRP A N 1
ATOM 2006 C CA . TRP A 1 277 ? 72.245 -47.745 -21.973 1.00 107.42 377 TRP A CA 1
ATOM 2007 C C . TRP A 1 277 ? 70.766 -47.983 -22.206 1.00 111.49 377 TRP A C 1
ATOM 2008 O O . TRP A 1 277 ? 70.328 -48.219 -23.333 1.00 110.13 377 TRP A O 1
ATOM 2019 N N . ALA A 1 278 ? 70.000 -47.942 -21.123 1.00 116.56 378 ALA A N 1
ATOM 2020 C CA . ALA A 1 278 ? 68.567 -48.119 -21.241 1.00 121.08 378 ALA A CA 1
ATOM 2021 C C . ALA A 1 278 ? 67.994 -47.079 -22.194 1.00 126.56 378 ALA A C 1
ATOM 2022 O O . ALA A 1 278 ? 68.366 -45.901 -22.153 1.00 122.98 378 ALA A O 1
ATOM 2024 N N . ASP A 1 279 ? 67.127 -47.535 -23.092 1.00 130.69 379 ASP A N 1
ATOM 2025 C CA . ASP A 1 279 ? 66.296 -46.608 -23.837 1.00 133.87 379 ASP A CA 1
ATOM 2026 C C . ASP A 1 279 ? 65.384 -45.873 -22.866 1.00 138.93 379 ASP A C 1
ATOM 2027 O O . ASP A 1 279 ? 65.115 -46.336 -21.748 1.00 138.06 379 ASP A O 1
ATOM 2032 N N . ASN A 1 280 ? 64.909 -44.710 -23.299 1.00 137.02 380 ASN A N 1
ATOM 2033 C CA . ASN A 1 280 ? 64.172 -43.802 -22.426 1.00 139.56 380 ASN A CA 1
ATOM 2034 C C . ASN A 1 280 ? 64.983 -43.413 -21.191 1.00 132.37 380 ASN A C 1
ATOM 2035 O O . ASN A 1 280 ? 64.420 -42.934 -20.207 1.00 133.80 380 ASN A O 1
ATOM 2040 N N . GLY A 1 281 ? 66.297 -43.621 -21.214 1.00 127.86 381 GLY A N 1
ATOM 2041 C CA . GLY A 1 281 ? 67.165 -43.073 -20.198 1.00 116.01 381 GLY A CA 1
ATOM 2042 C C . GLY A 1 281 ? 67.257 -41.567 -20.347 1.00 111.52 381 GLY A C 1
ATOM 2043 O O . GLY A 1 281 ? 66.576 -40.944 -21.161 1.00 113.09 381 GLY A O 1
ATOM 2044 N N . LYS A 1 282 ? 68.122 -40.964 -19.535 1.00 104.27 382 LYS A N 1
ATOM 2045 C CA . LYS A 1 282 ? 68.310 -39.524 -19.577 1.00 99.41 382 LYS A CA 1
ATOM 2046 C C . LYS A 1 282 ? 69.678 -39.106 -20.086 1.00 98.32 382 LYS A C 1
ATOM 2047 O O . LYS A 1 282 ? 69.887 -37.908 -20.303 1.00 99.05 382 LYS A O 1
ATOM 2053 N N . LEU A 1 283 ? 70.603 -40.050 -20.291 1.00 98.20 383 LEU A N 1
ATOM 2054 C CA . LEU A 1 283 ? 71.957 -39.724 -20.734 1.00 90.80 383 LEU A CA 1
ATOM 2055 C C . LEU A 1 283 ? 71.943 -39.220 -22.168 1.00 89.74 383 LEU A C 1
ATOM 2056 O O . LEU A 1 283 ? 71.459 -39.908 -23.070 1.00 92.37 383 LEU A O 1
ATOM 2061 N N . THR A 1 284 ? 72.480 -38.022 -22.381 1.00 88.87 384 THR A N 1
ATOM 2062 C CA . THR A 1 284 ? 72.575 -37.441 -23.711 1.00 91.90 384 THR A CA 1
ATOM 2063 C C . THR A 1 284 ? 73.985 -37.021 -24.105 1.00 90.81 384 THR A C 1
ATOM 2064 O O . THR A 1 284 ? 74.184 -36.630 -25.264 1.00 89.97 384 THR A O 1
ATOM 2068 N N . THR A 1 285 ? 74.960 -37.092 -23.192 1.00 78.50 385 THR A N 1
ATOM 2069 C CA . THR A 1 285 ? 76.316 -36.623 -23.459 1.00 75.23 385 THR A CA 1
ATOM 2070 C C . THR A 1 285 ? 77.294 -37.624 -22.858 1.00 75.06 385 THR A C 1
ATOM 2071 O O . THR A 1 285 ? 77.586 -37.571 -21.667 1.00 80.13 385 THR A O 1
ATOM 2075 N N . LEU A 1 286 ? 77.815 -38.522 -23.677 1.00 72.50 386 LEU A N 1
ATOM 2076 C CA . LEU A 1 286 ? 78.778 -39.517 -23.232 1.00 73.81 386 LEU A CA 1
ATOM 2077 C C . LEU A 1 286 ? 80.159 -39.209 -23.799 1.00 75.61 386 LEU A C 1
ATOM 2078 O O . LEU A 1 286 ? 80.296 -38.887 -24.979 1.00 78.67 386 LEU A O 1
ATOM 2083 N N . ASP A 1 287 ? 81.183 -39.308 -22.961 1.00 71.64 387 ASP A N 1
ATOM 2084 C CA . ASP A 1 287 ? 82.565 -39.160 -23.391 1.00 72.31 387 ASP A CA 1
ATOM 2085 C C . ASP A 1 287 ? 83.276 -40.466 -23.096 1.00 74.50 387 ASP A C 1
ATOM 2086 O O . ASP A 1 287 ? 83.333 -40.888 -21.940 1.00 76.39 387 ASP A O 1
ATOM 2091 N N . LEU A 1 288 ? 83.841 -41.085 -24.141 1.00 70.81 388 LEU A N 1
ATOM 2092 C CA . LEU A 1 288 ? 84.591 -42.331 -24.026 1.00 70.33 388 LEU A CA 1
ATOM 2093 C C . LEU A 1 288 ? 85.989 -42.235 -24.625 1.00 73.07 388 LEU A C 1
ATOM 2094 O O . LEU A 1 288 ? 86.594 -43.264 -24.925 1.00 74.75 388 LEU A O 1
ATOM 2099 N N . SER A 1 289 ? 86.522 -41.030 -24.793 1.00 73.19 389 SER A N 1
ATOM 2100 C CA . SER A 1 289 ? 87.829 -40.851 -25.404 1.00 72.99 389 SER A CA 1
ATOM 2101 C C . SER A 1 289 ? 88.922 -41.593 -24.635 1.00 75.77 389 SER A C 1
ATOM 2102 O O . SER A 1 289 ? 88.773 -41.941 -23.466 1.00 75.97 389 SER A O 1
ATOM 2105 N N . ASN A 1 290 ? 90.039 -41.825 -25.322 1.00 76.03 390 ASN A N 1
ATOM 2106 C CA . ASN A 1 290 ? 91.204 -42.537 -24.779 1.00 78.14 390 ASN A CA 1
ATOM 2107 C C . ASN A 1 290 ? 90.823 -43.844 -24.106 1.00 82.76 390 ASN A C 1
ATOM 2108 O O . ASN A 1 290 ? 91.348 -44.200 -23.049 1.00 87.73 390 ASN A O 1
ATOM 2113 N N . ASN A 1 291 ? 89.891 -44.574 -24.700 1.00 78.04 391 ASN A N 1
ATOM 2114 C CA . 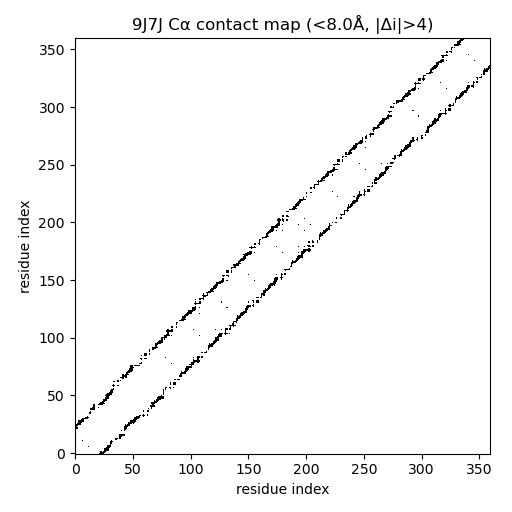ASN A 1 291 ? 89.649 -45.880 -24.168 1.00 79.43 391 ASN A CA 1
ATOM 2115 C C . ASN A 1 291 ? 90.245 -46.899 -25.137 1.00 80.92 391 ASN A C 1
ATOM 2116 O O . ASN A 1 291 ? 91.210 -46.578 -25.845 1.00 83.15 391 ASN A O 1
ATOM 2121 N N . GLN A 1 292 ? 89.718 -48.109 -25.136 1.00 80.71 392 GLN A N 1
ATOM 2122 C CA . GLN A 1 292 ? 90.159 -49.164 -26.029 1.00 81.44 392 GLN A CA 1
ATOM 2123 C C . GLN A 1 292 ? 88.950 -49.744 -26.712 1.00 83.44 392 GLN A C 1
ATOM 2124 O O . GLN A 1 292 ? 88.743 -50.954 -26.780 1.00 90.28 392 GLN A O 1
ATOM 2130 N N . ILE A 1 293 ? 88.111 -48.839 -27.180 1.00 80.28 393 ILE A N 1
ATOM 2131 C CA . ILE A 1 293 ? 86.887 -49.181 -27.876 1.00 82.81 393 ILE A CA 1
ATOM 2132 C C . ILE A 1 293 ? 87.223 -49.682 -29.281 1.00 91.14 393 ILE A C 1
ATOM 2133 O O . ILE A 1 293 ? 87.948 -49.021 -30.038 1.00 87.67 393 ILE A O 1
ATOM 2138 N N . GLY A 1 294 ? 86.687 -50.849 -29.647 1.00 94.73 394 GLY A N 1
ATOM 2139 C CA . GLY A 1 294 ? 86.823 -51.366 -30.995 1.00 98.26 394 GLY A CA 1
ATOM 2140 C C . GLY A 1 294 ? 85.615 -51.022 -31.847 1.00 90.13 394 GLY A C 1
ATOM 2141 O O . GLY A 1 294 ? 84.748 -50.244 -31.460 1.00 80.22 394 GLY A O 1
ATOM 2142 N N . ASP A 1 295 ? 85.559 -51.648 -33.031 1.00 84.75 395 ASP A N 1
ATOM 2143 C CA . ASP A 1 295 ? 84.415 -51.385 -33.909 1.00 80.49 395 ASP A CA 1
ATOM 2144 C C . ASP A 1 295 ? 83.100 -51.822 -33.270 1.00 81.30 395 ASP A C 1
ATOM 2145 O O . ASP A 1 295 ? 82.076 -51.142 -33.411 1.00 75.12 395 ASP A O 1
ATOM 2150 N N . THR A 1 296 ? 83.123 -52.935 -32.530 1.00 86.93 396 THR A N 1
ATOM 2151 C CA . THR A 1 296 ? 81.915 -53.497 -31.924 1.00 82.49 396 THR A CA 1
ATOM 2152 C C . THR A 1 296 ? 81.242 -52.511 -30.983 1.00 80.23 396 THR A C 1
ATOM 2153 O O . THR A 1 296 ? 80.023 -52.273 -31.062 1.00 79.31 396 THR A O 1
ATOM 2157 N N . ALA A 1 297 ? 82.026 -51.958 -30.055 1.00 79.90 397 ALA A N 1
ATOM 2158 C CA . ALA A 1 297 ? 81.501 -50.974 -29.124 1.00 79.38 397 ALA A CA 1
ATOM 2159 C C . ALA A 1 297 ? 80.997 -49.746 -29.853 1.00 78.62 397 ALA A C 1
ATOM 2160 O O . ALA A 1 297 ? 80.041 -49.105 -29.408 1.00 78.95 397 ALA A O 1
ATOM 2162 N N . ALA A 1 298 ? 81.632 -49.398 -30.971 1.00 79.20 398 ALA A N 1
ATOM 2163 C CA . ALA A 1 298 ? 81.146 -48.273 -31.757 1.00 80.34 398 ALA A CA 1
ATOM 2164 C C . ALA A 1 298 ? 79.768 -48.558 -32.324 1.00 80.57 398 ALA A C 1
ATOM 2165 O O . ALA A 1 298 ? 78.927 -47.657 -32.400 1.00 79.09 398 ALA A O 1
ATOM 2167 N N . GLN A 1 299 ? 79.514 -49.810 -32.714 1.00 82.54 399 GLN A N 1
ATOM 2168 C CA . GLN A 1 299 ? 78.190 -50.150 -33.232 1.00 82.75 399 GLN A CA 1
ATOM 2169 C C . GLN A 1 299 ? 77.143 -50.070 -32.127 1.00 83.79 399 GLN A C 1
ATOM 2170 O O . GLN A 1 299 ? 76.049 -49.506 -32.328 1.00 84.39 399 GLN A O 1
ATOM 2176 N N . VAL A 1 300 ? 77.479 -50.613 -30.948 1.00 80.76 400 VAL A N 1
ATOM 2177 C CA . VAL A 1 300 ? 76.604 -50.490 -29.776 1.00 78.21 400 VAL A CA 1
ATOM 2178 C C . VAL A 1 300 ? 76.256 -49.030 -29.519 1.00 81.06 400 VAL A C 1
ATOM 2179 O O . VAL A 1 300 ? 75.079 -48.648 -29.474 1.00 76.95 400 VAL A O 1
ATOM 2183 N N . LEU A 1 301 ? 77.288 -48.203 -29.307 1.00 80.76 401 LEU A N 1
ATOM 2184 C CA . LEU A 1 301 ? 77.100 -46.775 -29.101 1.00 75.37 401 LEU A CA 1
ATOM 2185 C C . LEU A 1 301 ? 76.161 -46.216 -30.144 1.00 80.07 401 LEU A C 1
ATOM 2186 O O . LEU A 1 301 ? 75.150 -45.584 -29.817 1.00 78.02 401 LEU A O 1
ATOM 2191 N N . ALA A 1 302 ? 76.477 -46.500 -31.419 1.00 85.66 402 ALA A N 1
ATOM 2192 C CA . ALA A 1 302 ? 75.734 -46.037 -32.584 1.00 81.48 402 ALA A CA 1
ATOM 2193 C C . ALA A 1 302 ? 74.253 -46.348 -32.500 1.00 83.63 402 ALA A C 1
ATOM 2194 O O . ALA A 1 302 ? 73.448 -45.632 -33.108 1.00 80.37 402 ALA A O 1
ATOM 2196 N N . ALA A 1 303 ? 73.878 -47.393 -31.754 1.00 84.54 403 ALA A N 1
ATOM 2197 C CA . ALA A 1 303 ? 72.474 -47.771 -31.605 1.00 88.40 403 ALA A CA 1
ATOM 2198 C C . ALA A 1 303 ? 71.692 -46.966 -30.557 1.00 91.02 403 ALA A C 1
ATOM 2199 O O . ALA A 1 303 ? 70.504 -47.247 -30.363 1.00 91.16 403 ALA A O 1
ATOM 2201 N N . SER A 1 304 ? 72.289 -45.981 -29.887 1.00 92.97 404 SER A N 1
ATOM 2202 C CA . SER A 1 304 ? 71.587 -45.300 -28.800 1.00 97.05 404 SER A CA 1
ATOM 2203 C C . SER A 1 304 ? 70.517 -44.348 -29.321 1.00 97.80 404 SER A C 1
ATOM 2204 O O . SER A 1 304 ? 70.746 -43.579 -30.258 1.00 97.21 404 SER A O 1
ATOM 2207 N N . HIS A 1 305 ? 69.350 -44.379 -28.674 1.00 99.60 405 HIS A N 1
ATOM 2208 C CA . HIS A 1 305 ? 68.266 -43.477 -29.037 1.00 105.06 405 HIS A CA 1
ATOM 2209 C C . HIS A 1 305 ? 68.381 -42.123 -28.370 1.00 104.48 405 HIS A C 1
ATOM 2210 O O . HIS A 1 305 ? 67.733 -41.176 -28.828 1.00 107.62 405 HIS A O 1
ATOM 2217 N N . THR A 1 306 ? 69.166 -42.017 -27.299 1.00 98.85 406 THR A N 1
ATOM 2218 C CA . THR A 1 306 ? 69.160 -40.834 -26.452 1.00 96.17 406 THR A CA 1
ATOM 2219 C C . THR A 1 306 ? 70.404 -39.981 -26.602 1.00 95.03 406 THR A C 1
ATOM 2220 O O . THR A 1 306 ? 70.335 -38.766 -26.394 1.00 97.43 406 THR A O 1
ATOM 2224 N N . LEU A 1 307 ? 71.534 -40.582 -26.945 1.00 93.34 407 LEU A N 1
ATOM 2225 C CA . LEU A 1 307 ? 72.760 -39.817 -27.094 1.00 93.38 407 LEU A CA 1
ATOM 2226 C C . LEU A 1 307 ? 72.602 -38.753 -28.168 1.00 94.95 407 LEU A C 1
ATOM 2227 O O . LEU A 1 307 ? 72.081 -39.020 -29.255 1.00 93.93 407 LEU A O 1
ATOM 2232 N N . THR A 1 308 ? 73.033 -37.536 -27.850 1.00 92.38 408 THR A N 1
ATOM 2233 C CA . THR A 1 308 ? 73.145 -36.481 -28.841 1.00 92.09 408 THR A CA 1
ATOM 2234 C C . THR A 1 308 ? 74.549 -35.909 -28.934 1.00 89.81 408 THR A C 1
ATOM 2235 O O . THR A 1 308 ? 74.855 -35.228 -29.924 1.00 87.44 408 THR A O 1
ATOM 2239 N N . THR A 1 309 ? 75.411 -36.178 -27.952 1.00 80.97 409 THR A N 1
ATOM 2240 C CA . THR A 1 309 ? 76.772 -35.658 -27.945 1.00 76.47 409 THR A CA 1
ATOM 2241 C C . THR A 1 309 ? 77.677 -36.812 -27.553 1.00 74.96 409 THR A C 1
ATOM 2242 O O . THR A 1 309 ? 77.784 -37.139 -26.378 1.00 79.35 409 THR A O 1
ATOM 2246 N N . LEU A 1 310 ? 78.319 -37.434 -28.526 1.00 75.93 410 LEU A N 1
ATOM 2247 C CA . LEU A 1 310 ? 79.248 -38.519 -28.255 1.00 74.49 410 LEU A CA 1
ATOM 2248 C C . LEU A 1 310 ? 80.662 -38.092 -28.620 1.00 71.56 410 LEU A C 1
ATOM 2249 O O . LEU A 1 310 ? 80.902 -37.556 -29.700 1.00 75.06 410 LEU A O 1
ATOM 2254 N N . ASN A 1 311 ? 81.590 -38.316 -27.704 1.00 67.16 411 ASN A N 1
ATOM 2255 C CA . ASN A 1 311 ? 83.009 -38.140 -27.954 1.00 68.88 411 ASN A CA 1
ATOM 2256 C C . ASN A 1 311 ? 83.658 -39.500 -27.809 1.00 71.95 411 ASN A C 1
ATOM 2257 O O . ASN A 1 311 ? 83.450 -40.170 -26.797 1.00 78.10 411 ASN A O 1
ATOM 2262 N N . VAL A 1 312 ? 84.433 -39.911 -28.811 1.00 69.50 412 VAL A N 1
ATOM 2263 C CA . VAL A 1 312 ? 85.101 -41.207 -28.781 1.00 68.45 412 VAL A CA 1
ATOM 2264 C C . VAL A 1 312 ? 86.464 -41.094 -29.445 1.00 72.72 412 VAL A C 1
ATOM 2265 O O . VAL A 1 312 ? 86.917 -42.025 -30.112 1.00 73.69 412 VAL A O 1
ATOM 2269 N N . GLY A 1 313 ? 87.129 -39.955 -29.255 1.00 74.94 413 GLY A N 1
ATOM 2270 C CA . GLY A 1 313 ? 88.497 -39.776 -29.700 1.00 71.67 413 GLY A CA 1
ATOM 2271 C C . GLY A 1 313 ? 89.436 -40.818 -29.123 1.00 72.28 413 GLY A C 1
ATOM 2272 O O . GLY A 1 313 ? 89.057 -41.668 -28.318 1.00 74.38 413 GLY A O 1
ATOM 2273 N N . SER A 1 314 ? 90.683 -40.764 -29.589 1.00 70.06 414 SER A N 1
ATOM 2274 C CA . SER A 1 314 ? 91.781 -41.629 -29.161 1.00 74.84 414 SER A CA 1
ATOM 2275 C C . SER A 1 314 ? 91.396 -43.083 -28.881 1.00 80.69 414 SER A C 1
ATOM 2276 O O . SER A 1 314 ? 91.822 -43.677 -27.883 1.00 83.19 414 SER A O 1
ATOM 2279 N N . ASN A 1 315 ? 90.610 -43.672 -29.771 1.00 77.57 415 ASN A N 1
ATOM 2280 C CA . ASN A 1 315 ? 90.280 -45.081 -29.667 1.00 77.79 415 ASN A CA 1
ATOM 2281 C C . ASN A 1 315 ? 90.720 -45.880 -30.894 1.00 82.33 415 ASN A C 1
ATOM 2282 O O . ASN A 1 315 ? 91.715 -45.558 -31.552 1.00 80.35 415 ASN A O 1
ATOM 2287 N N . ARG A 1 316 ? 89.978 -46.939 -31.199 1.00 82.48 416 ARG A N 1
ATOM 2288 C CA . ARG A 1 316 ? 90.408 -47.927 -32.173 1.00 78.53 416 ARG A CA 1
ATOM 2289 C C . ARG A 1 316 ? 89.293 -48.280 -33.138 1.00 86.40 416 ARG A C 1
ATOM 2290 O O . ARG A 1 316 ? 89.341 -49.341 -33.780 1.00 90.66 416 ARG A O 1
ATOM 2298 N N . ILE A 1 317 ? 88.285 -47.418 -33.261 1.00 89.02 417 ILE A N 1
ATOM 2299 C CA . ILE A 1 317 ? 87.189 -47.717 -34.176 1.00 84.37 417 ILE A CA 1
ATOM 2300 C C . ILE A 1 317 ? 87.671 -47.520 -35.599 1.00 76.87 417 ILE A C 1
ATOM 2301 O O . ILE A 1 317 ? 88.279 -46.496 -35.920 1.00 78.48 417 ILE A O 1
ATOM 2306 N N . GLY A 1 318 ? 87.470 -48.538 -36.424 1.00 81.71 418 GLY A N 1
ATOM 2307 C CA . GLY A 1 318 ? 87.883 -48.568 -37.811 1.00 86.81 418 GLY A CA 1
ATOM 2308 C C . GLY A 1 318 ? 86.805 -48.061 -38.739 1.00 84.95 418 GLY A C 1
ATOM 2309 O O . GLY A 1 318 ? 86.035 -47.164 -38.393 1.00 87.67 418 GLY A O 1
ATOM 2310 N N . ASP A 1 319 ? 86.751 -48.610 -39.950 1.00 81.90 419 ASP A N 1
ATOM 2311 C CA . ASP A 1 319 ? 85.709 -48.138 -40.857 1.00 84.47 419 ASP A CA 1
ATOM 2312 C C . ASP A 1 319 ? 84.341 -48.625 -40.419 1.00 83.15 419 ASP A C 1
ATOM 2313 O O . ASP A 1 319 ? 83.378 -47.856 -40.437 1.00 82.72 419 ASP A O 1
ATOM 2318 N N . THR A 1 320 ? 84.228 -49.906 -40.063 1.00 83.18 420 THR A N 1
ATOM 2319 C CA . THR A 1 320 ? 82.927 -50.473 -39.736 1.00 79.71 420 THR A CA 1
ATOM 2320 C C . THR A 1 320 ? 82.223 -49.633 -38.682 1.00 82.33 420 THR A C 1
ATOM 2321 O O . THR A 1 320 ? 81.030 -49.320 -38.802 1.00 82.91 420 THR A O 1
ATOM 2325 N N . GLY A 1 321 ? 82.973 -49.214 -37.660 1.00 85.85 421 GLY A N 1
ATOM 2326 C CA . GLY A 1 321 ? 82.395 -48.391 -36.613 1.00 83.27 421 GLY A CA 1
ATOM 2327 C C . GLY A 1 321 ? 82.057 -46.996 -37.092 1.00 81.35 421 GLY A C 1
ATOM 2328 O O . GLY A 1 321 ? 81.027 -46.437 -36.712 1.00 81.56 421 GLY A O 1
ATOM 2329 N N . ALA A 1 322 ? 82.915 -46.414 -37.934 1.00 79.95 422 ALA A N 1
ATOM 2330 C CA . ALA A 1 322 ? 82.645 -45.070 -38.432 1.00 77.39 422 ALA A CA 1
ATOM 2331 C C . ALA A 1 322 ? 81.349 -45.045 -39.224 1.00 80.26 422 ALA A C 1
ATOM 2332 O O . ALA A 1 322 ? 80.523 -44.136 -39.071 1.00 77.30 422 ALA A O 1
ATOM 2334 N N . CYS A 1 323 ? 81.130 -46.079 -40.034 1.00 80.37 423 CYS A N 1
ATOM 2335 C CA . CYS A 1 323 ? 79.879 -46.215 -40.764 1.00 80.72 423 CYS A CA 1
ATOM 2336 C C . CYS A 1 323 ? 78.707 -46.344 -39.807 1.00 82.74 423 CYS A C 1
ATOM 2337 O O . CYS A 1 323 ? 77.762 -45.546 -39.855 1.00 84.98 423 CYS A O 1
ATOM 2340 N N . ALA A 1 324 ? 78.749 -47.359 -38.933 1.00 78.82 424 ALA A N 1
ATOM 2341 C CA . ALA A 1 324 ? 77.648 -47.585 -38.002 1.00 76.82 424 ALA A CA 1
ATOM 2342 C C . ALA A 1 324 ? 77.267 -46.303 -37.276 1.00 81.21 424 ALA A C 1
ATOM 2343 O O . ALA A 1 324 ? 76.085 -45.941 -37.211 1.00 77.04 424 ALA A O 1
ATOM 2345 N N . LEU A 1 325 ? 78.272 -45.588 -36.747 1.00 80.78 425 LEU A N 1
ATOM 2346 C CA . LEU A 1 325 ? 78.021 -44.309 -36.095 1.00 78.58 425 LEU A CA 1
ATOM 2347 C C . LEU A 1 325 ? 77.345 -43.340 -37.044 1.00 82.82 425 LEU A C 1
ATOM 2348 O O . LEU A 1 325 ? 76.400 -42.647 -36.655 1.00 85.69 425 LEU A O 1
ATOM 2353 N N . ALA A 1 326 ? 77.812 -43.278 -38.301 1.00 85.56 426 ALA A N 1
ATOM 2354 C CA . ALA A 1 326 ? 77.205 -42.367 -39.268 1.00 83.14 426 ALA A CA 1
ATOM 2355 C C . ALA A 1 326 ? 75.728 -42.678 -39.489 1.00 89.20 426 ALA A C 1
ATOM 2356 O O . ALA A 1 326 ? 74.936 -41.770 -39.773 1.00 92.98 426 ALA A O 1
ATOM 2358 N N . GLY A 1 327 ? 75.334 -43.946 -39.346 1.00 87.95 427 GLY A N 1
ATOM 2359 C CA . GLY A 1 327 ? 73.931 -44.304 -39.475 1.00 88.89 427 GLY A CA 1
ATOM 2360 C C . GLY A 1 327 ? 73.042 -43.698 -38.410 1.00 95.26 427 GLY A C 1
ATOM 2361 O O . GLY A 1 327 ? 71.819 -43.660 -38.582 1.00 99.76 427 GLY A O 1
ATOM 2362 N N . ASN A 1 328 ? 73.629 -43.215 -37.315 1.00 94.83 428 ASN A N 1
ATOM 2363 C CA . ASN A 1 328 ? 72.856 -42.647 -36.218 1.00 92.68 428 ASN A CA 1
ATOM 2364 C C . ASN A 1 328 ? 72.288 -41.298 -36.623 1.00 93.24 428 ASN A C 1
ATOM 2365 O O . ASN A 1 328 ? 73.034 -40.352 -36.907 1.00 90.60 428 ASN A O 1
ATOM 2370 N N . THR A 1 329 ? 70.968 -41.211 -36.649 1.00 96.55 429 THR A N 1
ATOM 2371 C CA . THR A 1 329 ? 70.291 -39.985 -37.041 1.00 100.71 429 THR A CA 1
ATOM 2372 C C . THR A 1 329 ? 69.911 -39.108 -35.858 1.00 100.26 429 THR A C 1
ATOM 2373 O O . THR A 1 329 ? 69.367 -38.018 -36.067 1.00 102.47 429 THR A O 1
ATOM 2377 N N . THR A 1 330 ? 70.180 -39.551 -34.630 1.00 97.44 430 THR A N 1
ATOM 2378 C CA . THR A 1 330 ? 69.822 -38.777 -33.450 1.00 100.53 430 THR A CA 1
ATOM 2379 C C . THR A 1 330 ? 71.003 -38.011 -32.876 1.00 95.15 430 THR A C 1
ATOM 2380 O O . THR A 1 330 ? 70.794 -37.030 -32.154 1.00 95.79 430 THR A O 1
ATOM 2384 N N . LEU A 1 331 ? 72.224 -38.418 -33.197 1.00 91.98 431 LEU A N 1
ATOM 2385 C CA . LEU A 1 331 ? 73.397 -37.691 -32.746 1.00 93.03 431 LEU A CA 1
ATOM 2386 C C . LEU A 1 331 ? 73.431 -36.316 -33.388 1.00 93.78 431 LEU A C 1
ATOM 2387 O O . LEU A 1 331 ? 72.937 -36.116 -34.498 1.00 97.12 431 LEU A O 1
ATOM 2392 N N . THR A 1 332 ? 74.003 -35.354 -32.673 1.00 89.57 432 THR A N 1
ATOM 2393 C CA . THR A 1 332 ? 74.237 -34.046 -33.254 1.00 89.26 432 THR A CA 1
ATOM 2394 C C . THR A 1 332 ? 75.633 -33.507 -32.994 1.00 90.43 432 THR A C 1
ATOM 2395 O O . THR A 1 332 ? 76.031 -32.553 -33.670 1.00 94.68 432 THR A O 1
ATOM 2399 N N . THR A 1 333 ? 76.390 -34.068 -32.056 1.00 83.60 433 THR A N 1
ATOM 2400 C CA . THR A 1 333 ? 77.806 -33.737 -31.939 1.00 80.67 433 THR A CA 1
ATOM 2401 C C . THR A 1 333 ? 78.567 -35.038 -31.773 1.00 83.90 433 THR A C 1
ATOM 2402 O O . THR A 1 333 ? 78.407 -35.721 -30.761 1.00 86.66 433 THR A O 1
ATOM 2406 N N . LEU A 1 334 ? 79.384 -35.386 -32.759 1.00 80.53 434 LEU A N 1
ATOM 2407 C CA . LEU A 1 334 ? 80.173 -36.604 -32.725 1.00 75.96 434 LEU A CA 1
ATOM 2408 C C . LEU A 1 334 ? 81.630 -36.263 -32.987 1.00 79.41 434 LEU A C 1
ATOM 2409 O O . LEU A 1 334 ? 81.948 -35.660 -34.016 1.00 85.06 434 LEU A O 1
ATOM 2414 N N . ASN A 1 335 ? 82.516 -36.654 -32.075 1.00 72.94 435 ASN A N 1
ATOM 2415 C CA . ASN A 1 335 ? 83.952 -36.523 -32.291 1.00 74.64 435 ASN A CA 1
ATOM 2416 C C . ASN A 1 335 ? 84.563 -37.915 -32.395 1.00 74.63 435 ASN A C 1
ATOM 2417 O O . ASN A 1 335 ? 84.305 -38.766 -31.545 1.00 75.94 435 ASN A O 1
ATOM 2422 N N . VAL A 1 336 ? 85.342 -38.156 -33.454 1.00 77.05 436 VAL A N 1
ATOM 2423 C CA . VAL A 1 336 ? 85.917 -39.475 -33.736 1.00 75.10 436 VAL A CA 1
ATOM 2424 C C . VAL A 1 336 ? 87.378 -39.281 -34.093 1.00 76.82 436 VAL A C 1
ATOM 2425 O O . VAL A 1 336 ? 87.939 -40.016 -34.914 1.00 73.12 436 VAL A O 1
ATOM 2429 N N . SER A 1 337 ? 87.989 -38.277 -33.482 1.00 75.19 437 SER A N 1
ATOM 2430 C CA . SER A 1 337 ? 89.392 -37.990 -33.677 1.00 72.35 437 SER A CA 1
ATOM 2431 C C . SER A 1 337 ? 90.284 -39.163 -33.284 1.00 75.12 437 SER A C 1
ATOM 2432 O O . SER A 1 337 ? 89.898 -40.074 -32.554 1.00 77.49 437 SER A O 1
ATOM 2435 N N . LEU A 1 338 ? 91.498 -39.124 -33.804 1.00 74.05 438 LEU A N 1
ATOM 2436 C CA . LEU A 1 338 ? 92.585 -40.011 -33.410 1.00 75.77 438 LEU A CA 1
ATOM 2437 C C . LEU A 1 338 ? 92.144 -41.480 -33.352 1.00 76.69 438 LEU A C 1
ATOM 2438 O O . LEU A 1 338 ? 92.452 -42.219 -32.417 1.00 80.25 438 LEU A O 1
ATOM 2443 N N . ASN A 1 339 ? 91.443 -41.923 -34.394 1.00 78.76 439 ASN A N 1
ATOM 2444 C CA . ASN A 1 339 ? 90.997 -43.299 -34.457 1.00 76.73 439 ASN A CA 1
ATOM 2445 C C . ASN A 1 339 ? 91.663 -44.070 -35.589 1.00 79.39 439 ASN A C 1
ATOM 2446 O O . ASN A 1 339 ? 92.779 -43.746 -36.019 1.00 81.11 439 ASN A O 1
ATOM 2451 N N . ARG A 1 340 ? 91.003 -45.136 -36.025 1.00 81.85 440 ARG A N 1
ATOM 2452 C CA . ARG A 1 340 ? 91.505 -45.983 -37.092 1.00 82.76 440 ARG A CA 1
ATOM 2453 C C . ARG A 1 340 ? 90.630 -45.896 -38.319 1.00 82.19 440 ARG A C 1
ATOM 2454 O O . ARG A 1 340 ? 90.562 -46.844 -39.100 1.00 86.44 440 ARG A O 1
ATOM 2462 N N . ILE A 1 341 ? 89.943 -44.799 -38.476 1.00 86.17 441 ILE A N 1
ATOM 2463 C CA . ILE A 1 341 ? 88.935 -44.673 -39.507 1.00 90.59 441 ILE A CA 1
ATOM 2464 C C . ILE A 1 341 ? 89.613 -44.195 -40.787 1.00 89.79 441 ILE A C 1
ATOM 2465 O O . ILE A 1 341 ? 90.545 -43.383 -40.749 1.00 93.08 441 ILE A O 1
ATOM 2470 N N . GLY A 1 342 ? 89.186 -44.749 -41.926 1.00 89.99 442 GLY A N 1
ATOM 2471 C CA . GLY A 1 342 ? 89.844 -44.531 -43.207 1.00 95.70 442 GLY A CA 1
ATOM 2472 C C . GLY A 1 342 ? 88.960 -43.836 -44.223 1.00 92.94 442 GLY A C 1
ATOM 2473 O O . GLY A 1 342 ? 87.876 -43.378 -43.857 1.00 97.04 442 GLY A O 1
ATOM 2474 N N . LYS A 1 343 ? 89.373 -43.746 -45.492 1.00 86.92 443 LYS A N 1
ATOM 2475 C CA . LYS A 1 343 ? 88.631 -42.878 -46.405 1.00 97.82 443 LYS A CA 1
ATOM 2476 C C . LYS A 1 343 ? 87.197 -43.376 -46.588 1.00 92.07 443 LYS A C 1
ATOM 2477 O O . LYS A 1 343 ? 86.268 -42.572 -46.728 1.00 92.11 443 LYS A O 1
ATOM 2483 N N . ALA A 1 344 ? 86.986 -44.692 -46.516 1.00 89.65 444 ALA A N 1
ATOM 2484 C CA . ALA A 1 344 ? 85.629 -45.229 -46.603 1.00 87.73 444 ALA A CA 1
ATOM 2485 C C . ALA A 1 344 ? 84.750 -44.692 -45.481 1.00 90.09 444 ALA A C 1
ATOM 2486 O O . ALA A 1 344 ? 83.632 -44.219 -45.718 1.00 89.55 444 ALA A O 1
ATOM 2488 N N . GLY A 1 345 ? 85.250 -44.755 -44.243 1.00 92.91 445 GLY A N 1
ATOM 2489 C CA . GLY A 1 345 ? 84.481 -44.262 -43.110 1.00 89.49 445 GLY A CA 1
ATOM 2490 C C . GLY A 1 345 ? 84.276 -42.763 -43.150 1.00 91.16 445 GLY A C 1
ATOM 2491 O O . GLY A 1 345 ? 83.202 -42.265 -42.801 1.00 91.24 445 GLY A O 1
ATOM 2492 N N . MET A 1 346 ? 85.305 -42.022 -43.561 1.00 93.79 446 MET A N 1
ATOM 2493 C CA . MET A 1 346 ? 85.146 -40.587 -43.764 1.00 91.49 446 MET A CA 1
ATOM 2494 C C . MET A 1 346 ? 83.989 -40.292 -44.710 1.00 90.55 446 MET A C 1
ATOM 2495 O O . MET A 1 346 ? 83.122 -39.456 -44.412 1.00 86.80 446 MET A O 1
ATOM 2500 N N . LEU A 1 347 ? 83.938 -40.996 -45.845 1.00 89.16 447 LEU A N 1
ATOM 2501 C CA . LEU A 1 347 ? 82.828 -40.786 -46.771 1.00 93.28 447 LEU A CA 1
ATOM 2502 C C . LEU A 1 347 ? 81.505 -41.106 -46.101 1.00 90.87 447 LEU A C 1
ATOM 2503 O O . LEU A 1 347 ? 80.555 -40.315 -46.158 1.00 89.50 447 LEU A O 1
ATOM 2508 N N . ALA A 1 348 ? 81.431 -42.281 -45.468 1.00 90.08 448 ALA A N 1
ATOM 2509 C CA . ALA A 1 348 ? 80.196 -42.713 -44.824 1.00 87.55 448 ALA A CA 1
ATOM 2510 C C . ALA A 1 348 ? 79.675 -41.644 -43.884 1.00 84.74 448 ALA A C 1
ATOM 2511 O O . ALA A 1 348 ? 78.46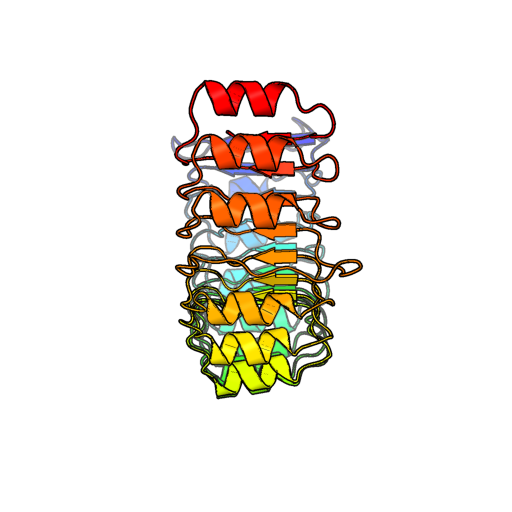9 -41.367 -43.845 1.00 83.52 448 ALA A O 1
ATOM 2513 N N . LEU A 1 349 ? 80.581 -41.012 -43.140 1.00 83.13 449 LEU A N 1
ATOM 2514 C CA . LEU A 1 349 ? 80.171 -39.952 -42.229 1.00 83.66 449 LEU A CA 1
ATOM 2515 C C . LEU A 1 349 ? 79.718 -38.729 -42.998 1.00 87.43 449 LEU A C 1
ATOM 2516 O O . LEU A 1 349 ? 78.739 -38.077 -42.617 1.00 87.04 449 LEU A O 1
ATOM 2521 N N . ALA A 1 350 ? 80.421 -38.401 -44.081 1.00 89.32 450 ALA A N 1
ATOM 2522 C CA . ALA A 1 350 ? 80.062 -37.222 -44.856 1.00 89.45 450 ALA A CA 1
ATOM 2523 C C . ALA A 1 350 ? 78.595 -37.254 -45.278 1.00 88.29 450 ALA A C 1
ATOM 2524 O O . ALA A 1 350 ? 77.915 -36.222 -45.259 1.00 93.39 450 ALA A O 1
ATOM 2526 N N . THR A 1 351 ? 78.081 -38.441 -45.612 1.00 85.19 451 THR A N 1
ATOM 2527 C CA . THR A 1 351 ? 76.687 -38.576 -46.025 1.00 86.88 451 THR A CA 1
ATOM 2528 C C . THR A 1 351 ? 75.715 -38.127 -44.936 1.00 93.74 451 THR A C 1
ATOM 2529 O O . THR A 1 351 ? 74.585 -37.722 -45.236 1.00 94.53 451 THR A O 1
ATOM 2533 N N . ASN A 1 352 ? 76.119 -38.201 -43.670 1.00 95.97 452 ASN A N 1
ATOM 2534 C CA . ASN A 1 352 ? 75.189 -37.926 -42.579 1.00 97.23 452 ASN A CA 1
ATOM 2535 C C . ASN A 1 352 ? 74.848 -36.442 -42.537 1.00 98.07 452 ASN A C 1
ATOM 2536 O O . ASN A 1 352 ? 75.730 -35.583 -42.429 1.00 98.73 452 ASN A O 1
ATOM 2541 N N . THR A 1 353 ? 73.562 -36.148 -42.642 1.00 99.64 453 THR A N 1
ATOM 2542 C CA . THR A 1 353 ? 73.075 -34.781 -42.586 1.00 105.14 453 THR A CA 1
ATOM 2543 C C . THR A 1 353 ? 72.554 -34.391 -41.210 1.00 104.91 453 THR A C 1
ATOM 2544 O O . THR A 1 353 ? 72.585 -33.203 -40.857 1.00 108.44 453 THR A O 1
ATOM 2548 N N . THR A 1 354 ? 72.082 -35.372 -40.435 1.00 97.98 454 THR A N 1
ATOM 2549 C CA . THR A 1 354 ? 71.555 -35.096 -39.106 1.00 97.09 454 THR A CA 1
ATOM 2550 C C . THR A 1 354 ? 72.619 -34.470 -38.214 1.00 98.43 454 THR A C 1
ATOM 2551 O O . THR A 1 354 ? 72.320 -33.590 -37.396 1.00 100.39 454 THR A O 1
ATOM 2555 N N . LEU A 1 355 ? 73.867 -34.899 -38.368 1.00 97.19 455 LEU A N 1
ATOM 2556 C CA . LEU A 1 355 ? 74.947 -34.386 -37.540 1.00 96.34 455 LEU A CA 1
ATOM 2557 C C . LEU A 1 355 ? 75.151 -32.894 -37.769 1.00 95.37 455 LEU A C 1
ATOM 2558 O O . LEU A 1 355 ? 74.990 -32.391 -38.886 1.00 103.67 455 LEU A O 1
ATOM 2563 N N . GLU A 1 356 ? 75.510 -32.187 -36.701 1.00 86.59 456 GLU A N 1
ATOM 2564 C CA . GLU A 1 356 ? 75.673 -30.741 -36.723 1.00 92.89 456 GLU A CA 1
ATOM 2565 C C . GLU A 1 356 ? 77.129 -30.324 -36.593 1.00 92.67 456 GLU A C 1
ATOM 2566 O O . GLU A 1 356 ? 77.602 -29.467 -37.347 1.00 94.44 456 GLU A O 1
ATOM 2572 N N . LYS A 1 357 ? 77.842 -30.893 -35.623 1.00 91.72 457 LYS A N 1
ATOM 2573 C CA . LYS A 1 357 ? 79.280 -30.718 -35.484 1.00 90.40 457 LYS A CA 1
ATOM 2574 C C . LYS A 1 357 ? 79.939 -32.087 -35.481 1.00 88.90 457 LYS A C 1
ATOM 2575 O O . LYS A 1 357 ? 79.401 -33.035 -34.906 1.00 88.88 457 LYS A O 1
ATOM 2581 N N . LEU A 1 358 ? 81.090 -32.190 -36.148 1.00 87.87 458 LEU A N 1
ATOM 2582 C CA . LEU A 1 358 ? 81.823 -33.447 -36.256 1.00 86.14 458 LEU A CA 1
ATOM 2583 C C . LEU A 1 358 ? 83.311 -33.157 -36.321 1.00 93.81 458 LEU A C 1
ATOM 2584 O O . LEU A 1 358 ? 83.751 -32.351 -37.154 1.00 97.55 458 LEU A O 1
ATOM 2589 N N . GLU A 1 359 ? 84.077 -33.842 -35.470 1.00 90.18 459 GLU A N 1
ATOM 2590 C CA . GLU A 1 359 ? 85.531 -33.781 -35.493 1.00 91.11 459 GLU A CA 1
ATOM 2591 C C . GLU A 1 359 ? 86.064 -35.150 -35.878 1.00 89.62 459 GLU A C 1
ATOM 2592 O O . GLU A 1 359 ? 85.610 -36.163 -35.342 1.00 85.70 459 GLU A O 1
ATOM 2598 N N . ARG A 1 360 ? 87.008 -35.175 -36.813 1.00 86.91 460 ARG A N 1
ATOM 2599 C CA . ARG A 1 360 ? 87.374 -36.404 -37.501 1.00 83.40 460 ARG A CA 1
ATOM 2600 C C . ARG A 1 360 ? 88.883 -36.514 -37.656 1.00 85.89 460 ARG A C 1
ATOM 2601 O O . ARG A 1 360 ? 89.627 -35.763 -37.024 1.00 90.34 460 ARG A O 1
#

Nearest PDB structures (foldseek):
  8wvx-assembly1_A  TM=6.501E-01  e=3.726E-05  Homo sapiens
  4mn8-assembly1_A  TM=4.650E-01  e=2.534E-06  Arabidopsis thaliana
  5jfk-assembly2_B  TM=4.652E-01  e=2.969E-06  Arabidopsis thaliana
  8wed-assembly2_D  TM=3.875E-01  e=7.666E-06  Arabidopsis thaliana
  2id5-assembly1_C  TM=5.128E-01  e=3.068E-04  Homo sapiens

Solvent-accessible surface area: 15277 Å² total; per-residue (Å²): 117,105,80,89,29,64,38,168,162,55,53,19,62,8,60,34,39,126,101,109,95,42,20,117,89,13,16,9,27,5,32,2,56,21,54,19,11,99,105,11,5,81,22,0,77,60,0,19,15,22,110,7,120,5,104,20,75,28,83,0,5,45,57,4,52,91,6,47,1,47,50,3,3,63,41,3,19,159,8,88,18,78,1,0,110,42,4,9,43,6,85,44,2,34,50,6,28,0,109,149,2,69,0,31,42,51,0,2,26,3,1,26,131,9,145,99,0,56,44,1,33,0,0,18,3,65,2,14,49,91,0,4,131,32,4,16,75,4,84,31,3,55,32,3,27,6,8,66,0,118,0,21,30,77,0,0,81,5,6,19,90,9,101,17,3,52,100,1,19,0,19,64,0,35,3,10,44,100,0,0,74,19,2,8,109,10,112,36,6,62,23,2,20,0,5,130,8,62,5,91,36,92,0,0,74,8,3,13,162,12,95,37,3,106,33,1,52,3,18,22,12,147,2,19,62,158,26,1,83,58,4,9,80,6,99,28,4,49,34,2,24,0,18,40,12,68,0,21,25,34,0,1,132,19,1,4,81,13,67,34,5,45,73,2,34,0,12,75,3,30,0,90,140,14,24,141,34,42,91,150,14,132,4,46,41,1,36,1,17,79,10,91,0,11,43,103,6,0,84,47,7,12,72,21,121,27,5,48,44,3,49,0,6,44,14,125,1,11,54,81,0,2,51,34,2,10,58,12,94,61,3,41,41,1,23,2,22,141,22,169,24,28,180,62,0,62,123,31,6,84,108,28,123,48,26,149,122,38,84,176

Organism: Ralstonia solanacearum (NCBI:txid305)

Radius of gyration: 23.87 Å; Cα contacts (8 Å, |Δi|>4): 986; chains: 1; bounding box: 46×64×56 Å

Secondary structure (DSSP, 8-state):
-EEEEE--SS-PPPPPTTT-S--SEEEEEB---HHHHHT--TT-S--B-SSB-S---HHHHHHHHTS--SB--SS-SS--HHHHHHHHT-SS-SEEE-TT----HHHHHHHTT-SS--EEE--SS---HHHHHHHTT-SS-SEEE-TTS--HHHHHHHHHH-SS-SEEE-TTS---HHHHHHHHT-SS-SEEE-TTS---HHHHHHHHH-SS-SEEE-TTS---HHHHHHHHH-SS-SEEE--SS--HHHHHHHHHH--S-SEEE-TTS---S---PPTT----EEE-TTS---HHHHHHHHT-SS-SEEE--SS---HHHHHHHHT-SS-SEEE--SSS--HHHHHHHHT--S-SEEE-

B-factor: mean 115.17, std 32.05, range [66.49, 218.15]

Sequence (360 aa):
QQLTITNRKGSGGIPSPDDYPALRKLTLVGPFTDADLQRLPPSLRELDLSLCEGPITAVGIAHLLALPLDRLDVSGCELNADSARLLAGHPTLTTLNLRRNAIGDAGVAAFARNKKLTTLNVSSNGIGPVGVRALAANTTITTLDISNNEIGDEGARALASNTALTRLDASDCGIGPEGTQALATSTTLTSLDLSYNAIEAEGVEALGRNTTLRTLHACGNELGHREAELLAANTTLTVLNLSSNAIGNAGARAFGANTTLVELNLSNNGIERVPEWADNGKLTTLDLSNNQIGDTAAQVLAASHTLTTLNVGSNRIGDTGACALAGNTTLTTLNVSLNRIGKAGMLALATNTTLEKLER